Protein AF-A0A8T4ASE2-F1 (afdb_monomer_lite)

Sequence (192 aa):
MMDIYESFSCHTLLPVKIDDVLEYVKDYEADCEIIFYPDPELKKSTCWSYLHSFVETRLYGKVVTVHRIVHSTELDEDELRLAVCKELLHILDKNNHKAASTEDVIKLIDQICIPANAGITMPGFNDHTGALRALAILLPRDALDEIKKANTNNSKHSRLTAVEISIAAEIPVGYVRVALTDEWERLLELIQ

Secondary structure (DSSP, 8-state):
---HHHHHHT--SSSPPHHHHHHHHHHHSTTEEEEEEEESSS-TTT-SEEEEEEEEE-GGG-EEEEEEEEEETT--HHHHHHHHHHHHHHHHS-GGGS--SHHHHHHHHHHHTS-TTTT--HHHHHHHHHHHHHHHHHS-HHHHHHHHHHHHS--TT----HHHHHHHHTS-HHHHHHHTSTTHHHHHHHH-

pLDDT: mean 82.67, std 13.61, range [48.41, 96.12]

Radius of gyration: 17.79 Å; chains: 1; bounding box: 44×35×54 Å

Structure (mmCIF, N/CA/C/O backbone):
data_AF-A0A8T4ASE2-F1
#
_entry.id   AF-A0A8T4ASE2-F1
#
loop_
_atom_site.group_PDB
_atom_site.id
_atom_site.type_symbol
_atom_site.label_atom_id
_atom_site.label_alt_id
_atom_site.label_comp_id
_atom_site.label_asym_id
_atom_site.label_entity_id
_atom_site.label_seq_id
_atom_site.pdbx_PDB_ins_code
_atom_site.Cartn_x
_atom_site.Cartn_y
_atom_site.Cartn_z
_atom_site.occupancy
_atom_site.B_iso_or_equiv
_atom_site.auth_seq_id
_atom_site.auth_comp_id
_atom_site.auth_asym_id
_atom_site.auth_atom_id
_atom_site.pdbx_PDB_model_num
ATOM 1 N N . MET A 1 1 ? 3.561 -18.190 9.883 1.00 56.81 1 MET A N 1
ATOM 2 C CA . MET A 1 1 ? 2.819 -17.484 8.827 1.00 56.81 1 MET A CA 1
ATOM 3 C C . MET A 1 1 ? 3.871 -16.890 7.916 1.00 56.81 1 MET A C 1
ATOM 5 O O . MET A 1 1 ? 4.859 -16.405 8.456 1.00 56.81 1 MET A O 1
ATOM 9 N N . MET A 1 2 ? 3.743 -17.076 6.604 1.00 68.00 2 MET A N 1
ATOM 10 C CA . MET A 1 2 ? 4.677 -16.494 5.633 1.00 68.00 2 MET A CA 1
ATOM 11 C C . MET A 1 2 ? 4.584 -14.968 5.726 1.00 68.00 2 MET A C 1
ATOM 13 O O . MET A 1 2 ? 3.580 -14.454 6.217 1.00 68.00 2 MET A O 1
ATOM 17 N N . ASP A 1 3 ? 5.635 -14.250 5.359 1.00 86.31 3 ASP A N 1
ATOM 18 C CA . ASP A 1 3 ? 5.558 -12.794 5.313 1.00 86.31 3 ASP A CA 1
ATOM 19 C C . ASP A 1 3 ? 4.679 -12.350 4.124 1.00 86.31 3 ASP A C 1
ATOM 21 O O . ASP A 1 3 ? 4.602 -13.042 3.101 1.00 86.31 3 ASP A O 1
ATOM 25 N N . ILE A 1 4 ? 3.973 -11.221 4.253 1.00 89.81 4 ILE A N 1
ATOM 26 C CA . ILE A 1 4 ? 3.078 -10.748 3.188 1.00 89.81 4 ILE A CA 1
ATOM 27 C C . ILE A 1 4 ? 3.878 -10.398 1.931 1.00 89.81 4 ILE A C 1
ATOM 29 O O . ILE A 1 4 ? 3.449 -10.718 0.825 1.00 89.81 4 ILE A O 1
ATOM 33 N N . TYR A 1 5 ? 5.079 -9.828 2.074 1.00 90.19 5 TYR A N 1
ATOM 34 C CA . TYR A 1 5 ? 5.917 -9.503 0.921 1.00 90.19 5 TYR A CA 1
ATOM 35 C C . TYR A 1 5 ? 6.361 -10.760 0.183 1.00 90.19 5 TYR A C 1
ATOM 37 O O . TYR A 1 5 ? 6.265 -10.809 -1.041 1.00 90.19 5 TYR A O 1
ATOM 45 N N . GLU A 1 6 ? 6.757 -11.807 0.907 1.00 89.44 6 GLU A N 1
ATOM 46 C CA . GLU A 1 6 ? 7.076 -13.100 0.301 1.00 89.44 6 GLU A CA 1
ATOM 47 C C . GLU A 1 6 ? 5.860 -13.703 -0.413 1.00 89.44 6 GLU A C 1
ATOM 49 O O . GLU A 1 6 ? 5.993 -14.200 -1.531 1.00 89.44 6 GLU A O 1
ATOM 54 N N . SER A 1 7 ? 4.673 -13.617 0.195 1.00 90.81 7 SER A N 1
ATOM 55 C CA . SER A 1 7 ? 3.430 -14.186 -0.350 1.00 90.81 7 SER A CA 1
ATOM 56 C C . SER A 1 7 ? 3.031 -13.560 -1.687 1.00 90.81 7 SER A C 1
ATOM 58 O O . SER A 1 7 ? 2.527 -14.257 -2.563 1.00 90.81 7 SER A O 1
ATOM 60 N N . PHE A 1 8 ? 3.293 -12.262 -1.866 1.00 93.25 8 PHE A N 1
ATOM 61 C CA . PHE A 1 8 ? 2.994 -11.555 -3.111 1.00 93.25 8 PHE A CA 1
ATOM 62 C C . PHE A 1 8 ? 4.184 -11.478 -4.075 1.00 93.25 8 PHE A C 1
ATOM 64 O O . PHE A 1 8 ? 3.964 -11.217 -5.254 1.00 93.25 8 PHE A O 1
ATOM 71 N N . SER A 1 9 ? 5.417 -11.737 -3.620 1.00 91.62 9 SER A N 1
ATOM 72 C CA . SER A 1 9 ? 6.654 -11.538 -4.396 1.00 91.62 9 SER A CA 1
ATOM 73 C C . SER A 1 9 ? 6.698 -12.281 -5.734 1.00 91.62 9 SER A C 1
ATOM 75 O O . SER A 1 9 ? 7.261 -11.755 -6.694 1.00 91.62 9 SER A O 1
ATOM 77 N N . CYS A 1 10 ? 6.076 -13.461 -5.803 1.00 90.88 10 CYS A N 1
ATOM 78 C CA . CYS A 1 10 ? 6.080 -14.335 -6.975 1.00 90.88 10 CYS A CA 1
ATOM 79 C C . CYS A 1 10 ? 4.989 -14.013 -8.008 1.00 90.88 10 CYS A C 1
ATOM 81 O O . CYS A 1 10 ? 4.901 -14.657 -9.059 1.00 90.88 10 CYS A O 1
ATOM 83 N N . HIS A 1 11 ? 4.129 -13.029 -7.729 1.00 91.75 11 HIS A N 1
ATOM 84 C CA . HIS A 1 11 ? 3.124 -12.599 -8.689 1.00 91.75 11 HIS A CA 1
ATOM 85 C C . HIS A 1 11 ? 3.789 -11.919 -9.888 1.00 91.75 11 HIS A C 1
ATOM 87 O O . HIS A 1 11 ? 4.550 -10.965 -9.758 1.00 91.75 11 HIS A O 1
ATOM 93 N N . THR A 1 12 ? 3.456 -12.405 -11.080 1.00 91.38 12 THR A N 1
ATOM 94 C CA . THR A 1 12 ? 3.951 -11.875 -12.361 1.00 91.38 12 THR A CA 1
ATOM 95 C C . THR A 1 12 ? 2.880 -11.120 -13.143 1.00 91.38 12 THR A C 1
ATOM 97 O O . THR A 1 12 ? 3.198 -10.389 -14.078 1.00 91.38 12 THR A O 1
ATOM 100 N N . LEU A 1 13 ? 1.607 -11.287 -12.771 1.00 92.75 13 LEU A N 1
ATOM 101 C CA . LEU A 1 13 ? 0.476 -10.642 -13.426 1.00 92.75 13 LEU A CA 1
ATOM 102 C C . LEU A 1 13 ? 0.111 -9.349 -12.703 1.00 92.75 13 LEU A C 1
ATOM 104 O O . LEU A 1 13 ? -0.062 -9.331 -11.486 1.00 92.75 13 LEU A O 1
ATOM 108 N N . LEU A 1 14 ? -0.041 -8.286 -13.487 1.00 92.88 14 LEU A N 1
ATOM 109 C CA . LEU A 1 14 ? -0.505 -6.984 -13.033 1.00 92.88 14 LEU A CA 1
ATOM 110 C C . LEU A 1 14 ? -1.911 -6.710 -13.598 1.00 92.88 14 LEU A C 1
ATOM 112 O O . LEU A 1 14 ? -2.200 -7.148 -14.718 1.00 92.88 14 LEU A O 1
ATOM 116 N N . PRO A 1 15 ? -2.772 -6.002 -12.850 1.00 95.25 15 PRO A N 1
ATOM 117 C CA . PRO A 1 15 ? -2.529 -5.471 -11.506 1.00 95.25 15 PRO A CA 1
ATOM 118 C C . PRO A 1 15 ? -2.764 -6.535 -10.411 1.00 95.25 15 PRO A C 1
ATOM 120 O O . PRO A 1 15 ? -3.664 -7.368 -10.520 1.00 95.25 15 PRO A O 1
ATOM 123 N N . VAL A 1 16 ? -1.992 -6.488 -9.318 1.00 94.88 16 VAL A N 1
ATOM 124 C CA . VAL A 1 16 ? -2.240 -7.318 -8.118 1.00 94.88 16 VAL A CA 1
ATOM 125 C C . VAL A 1 16 ? -3.508 -6.837 -7.436 1.00 94.88 16 VAL A C 1
ATOM 127 O O . VAL A 1 16 ? -3.546 -5.678 -7.026 1.00 94.88 16 VAL A O 1
ATOM 130 N N . LYS A 1 17 ? -4.545 -7.671 -7.313 1.00 94.88 17 LYS A N 1
ATOM 131 C CA . LYS A 1 17 ? -5.855 -7.228 -6.816 1.00 94.88 17 LYS A CA 1
ATOM 132 C C . LYS A 1 17 ? -5.791 -6.842 -5.341 1.00 94.88 17 LYS A C 1
ATOM 134 O O . LYS A 1 17 ? -5.257 -7.578 -4.519 1.00 94.88 17 LYS A O 1
ATOM 139 N N . ILE A 1 18 ? -6.408 -5.712 -4.997 1.00 93.75 18 ILE A N 1
ATOM 140 C CA . ILE A 1 18 ? -6.534 -5.278 -3.597 1.00 93.75 18 ILE A CA 1
ATOM 141 C C . ILE A 1 18 ? -7.342 -6.278 -2.769 1.00 93.75 18 ILE A C 1
ATOM 143 O O . ILE A 1 18 ? -7.031 -6.472 -1.597 1.00 93.75 18 ILE A O 1
ATOM 147 N N . ASP A 1 19 ? -8.322 -6.948 -3.374 1.00 94.31 19 ASP A N 1
ATOM 148 C CA . ASP A 1 19 ? -9.101 -7.986 -2.697 1.00 94.31 19 ASP A CA 1
ATOM 149 C C . ASP A 1 19 ? -8.219 -9.150 -2.218 1.00 94.31 19 ASP A C 1
ATOM 151 O O . ASP A 1 19 ? -8.423 -9.634 -1.109 1.00 94.31 19 ASP A O 1
ATOM 155 N N . ASP A 1 20 ? -7.180 -9.524 -2.975 1.00 94.75 20 ASP A N 1
ATOM 156 C CA . ASP A 1 20 ? -6.242 -10.580 -2.568 1.00 94.75 20 ASP A CA 1
ATOM 157 C C . ASP A 1 20 ? -5.440 -10.142 -1.321 1.00 94.75 20 ASP A C 1
ATOM 159 O O . ASP A 1 20 ? -5.209 -10.924 -0.398 1.00 94.75 20 ASP A O 1
ATOM 163 N N . VAL A 1 21 ? -5.050 -8.860 -1.251 1.00 94.25 21 VAL A N 1
ATOM 164 C CA . VAL A 1 21 ? -4.379 -8.269 -0.074 1.00 94.25 21 VAL A CA 1
ATOM 165 C C . VAL A 1 21 ? -5.334 -8.207 1.120 1.00 94.25 21 VAL A C 1
ATOM 167 O O . VAL A 1 21 ? -4.949 -8.508 2.248 1.00 94.25 21 VAL A O 1
ATOM 170 N N . LEU A 1 22 ? -6.594 -7.837 0.884 1.00 94.19 22 LEU A N 1
ATOM 171 C CA . LEU A 1 22 ? -7.633 -7.781 1.907 1.00 94.19 22 LEU A CA 1
ATOM 172 C C . LEU A 1 22 ? -7.909 -9.163 2.511 1.00 94.19 22 LEU A C 1
ATOM 174 O O . LEU A 1 22 ? -8.023 -9.278 3.732 1.00 94.19 22 LEU A O 1
ATOM 178 N N . GLU A 1 23 ? -8.033 -10.193 1.674 1.00 93.38 23 GLU A N 1
ATOM 179 C CA . GLU A 1 23 ? -8.214 -11.580 2.113 1.00 93.38 23 GLU A CA 1
ATOM 180 C C . GLU A 1 23 ? -7.030 -12.039 2.964 1.00 93.38 23 GLU A C 1
ATOM 182 O O . GLU A 1 23 ? -7.237 -12.525 4.075 1.00 93.38 23 GLU A O 1
ATOM 187 N N . TYR A 1 24 ? -5.801 -11.757 2.523 1.00 93.44 24 TYR A N 1
ATOM 188 C CA . TYR A 1 24 ? -4.603 -12.057 3.304 1.00 93.44 24 TYR A CA 1
ATOM 189 C C . TYR A 1 24 ? -4.638 -11.424 4.706 1.00 93.44 24 TYR A C 1
ATOM 191 O O . TYR A 1 24 ? -4.332 -12.077 5.705 1.00 93.44 24 TYR A O 1
ATOM 199 N N . VAL A 1 25 ? -5.022 -10.146 4.806 1.00 92.12 25 VAL A N 1
ATOM 200 C CA . VAL A 1 25 ? -5.095 -9.438 6.096 1.00 92.12 25 VAL A CA 1
ATOM 201 C C . VAL A 1 25 ? -6.201 -10.005 6.993 1.00 92.12 25 VAL A C 1
ATOM 203 O O . VAL A 1 25 ? -5.995 -10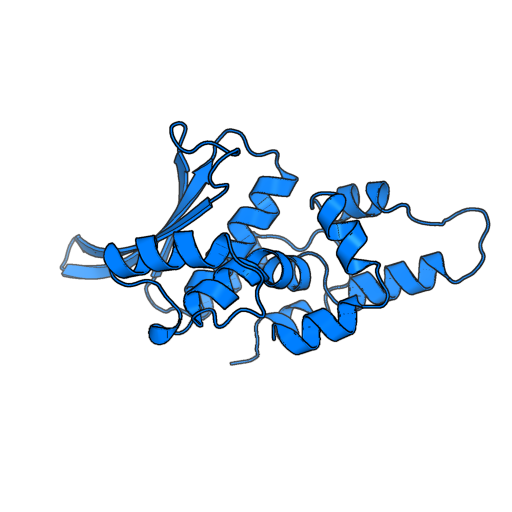.143 8.199 1.00 92.12 25 VAL A O 1
ATOM 206 N N . LYS A 1 26 ? -7.354 -10.381 6.428 1.00 90.69 26 LYS A N 1
ATOM 207 C CA . LYS A 1 26 ? -8.448 -11.020 7.182 1.00 90.69 26 LYS A CA 1
ATOM 208 C C . LYS A 1 26 ? -8.063 -12.396 7.718 1.00 90.69 26 LYS A C 1
ATOM 210 O O . LYS A 1 26 ? -8.454 -12.741 8.828 1.00 90.69 26 LYS A O 1
ATOM 215 N N . ASP A 1 27 ? -7.286 -13.158 6.956 1.00 89.56 27 ASP A N 1
ATOM 216 C CA . ASP A 1 27 ? -6.780 -14.459 7.397 1.00 89.56 27 ASP A CA 1
ATOM 217 C C . ASP A 1 27 ? -5.730 -14.320 8.512 1.00 89.56 27 ASP A C 1
ATOM 219 O O . ASP A 1 27 ? -5.577 -15.218 9.346 1.00 89.56 27 ASP A O 1
ATOM 223 N N . TYR A 1 28 ? -5.023 -13.185 8.558 1.00 85.94 28 TYR A N 1
ATOM 224 C CA . TYR A 1 28 ? -4.060 -12.869 9.612 1.00 85.94 28 TYR A CA 1
ATOM 225 C C . TYR A 1 28 ? -4.742 -12.500 10.940 1.00 85.94 28 TYR A C 1
ATOM 227 O O . TYR A 1 28 ? -4.323 -12.971 12.002 1.00 85.94 28 TYR A O 1
ATOM 235 N N . GLU A 1 29 ? -5.779 -11.656 10.904 1.00 81.19 29 GLU A N 1
ATOM 236 C CA . GLU A 1 29 ? -6.463 -11.151 12.101 1.00 81.19 29 GLU A CA 1
ATOM 237 C C . GLU A 1 29 ? -7.850 -11.785 12.276 1.00 81.19 29 GLU A C 1
ATOM 239 O O . GLU A 1 29 ? -8.846 -11.359 11.693 1.00 81.19 29 GLU A O 1
ATOM 244 N N . ALA A 1 30 ? -7.921 -12.816 13.123 1.00 77.25 30 ALA A N 1
ATOM 245 C CA . ALA A 1 30 ? -9.173 -13.499 13.429 1.00 77.25 30 ALA A CA 1
ATOM 246 C C . ALA A 1 30 ? -10.216 -12.547 14.048 1.00 77.25 30 ALA A C 1
ATOM 248 O O . ALA A 1 30 ? -9.899 -11.739 14.919 1.00 77.25 30 ALA A O 1
ATOM 249 N N . ASP A 1 31 ? -11.480 -12.705 13.637 1.00 82.88 31 ASP A N 1
ATOM 250 C CA . ASP A 1 31 ? -12.628 -11.927 14.129 1.00 82.88 31 ASP A CA 1
ATOM 251 C C . ASP A 1 31 ? -12.507 -10.399 13.928 1.00 82.88 31 ASP A C 1
ATOM 253 O O . ASP A 1 31 ? -13.008 -9.612 14.740 1.00 82.88 31 ASP A O 1
ATOM 257 N N . CYS A 1 32 ? -11.902 -9.976 12.812 1.00 89.12 32 CYS A N 1
ATOM 258 C CA . CYS A 1 32 ? -11.880 -8.579 12.389 1.00 89.12 32 CYS A CA 1
ATOM 259 C C . CYS A 1 32 ? -12.893 -8.267 11.270 1.00 89.12 32 CYS A C 1
ATOM 261 O O . CYS A 1 32 ? -13.305 -9.125 10.485 1.00 89.12 32 CYS A O 1
ATOM 263 N N . GLU A 1 33 ? -13.304 -7.004 11.192 1.00 92.62 33 GLU A N 1
ATOM 264 C CA . GLU A 1 33 ? -14.091 -6.441 10.098 1.00 92.62 33 GLU A CA 1
ATOM 265 C C . GLU A 1 33 ? -13.325 -5.258 9.506 1.00 92.62 33 GLU A C 1
ATOM 267 O O . GLU A 1 33 ? -12.920 -4.355 10.232 1.00 92.62 33 GLU A O 1
ATOM 272 N N . ILE A 1 34 ? -13.134 -5.248 8.187 1.00 94.94 34 ILE A N 1
ATOM 273 C CA . ILE A 1 34 ? -12.439 -4.165 7.484 1.00 94.94 34 ILE A CA 1
ATOM 274 C C . ILE A 1 34 ? -13.463 -3.415 6.639 1.00 94.94 34 ILE A C 1
ATOM 276 O O . ILE A 1 34 ? -14.152 -4.020 5.816 1.00 94.94 34 ILE A O 1
ATOM 280 N N . ILE A 1 35 ? -13.565 -2.104 6.855 1.00 95.38 35 ILE A N 1
ATOM 281 C CA . ILE A 1 35 ? -14.543 -1.225 6.211 1.00 95.38 35 ILE A CA 1
ATOM 282 C C . ILE A 1 35 ? -13.803 -0.082 5.521 1.00 95.38 35 ILE A C 1
ATOM 284 O O . ILE A 1 35 ? -13.040 0.641 6.161 1.00 95.38 35 ILE A O 1
ATOM 288 N N . PHE A 1 36 ? -14.082 0.124 4.236 1.00 95.81 36 PHE A N 1
ATOM 289 C CA . PHE A 1 36 ? -13.621 1.294 3.490 1.00 95.81 36 PHE A CA 1
ATOM 290 C C . PHE A 1 36 ? -14.626 2.433 3.649 1.00 95.81 36 PHE A C 1
ATOM 292 O O . PHE A 1 36 ? -15.823 2.248 3.417 1.00 95.81 36 PHE A O 1
ATOM 299 N N . TYR A 1 37 ? -14.152 3.597 4.084 1.00 96.12 37 TYR A N 1
ATOM 300 C CA . TYR A 1 37 ? -14.996 4.746 4.383 1.00 96.12 37 TYR A CA 1
ATOM 301 C C . TYR A 1 37 ? -14.514 5.993 3.622 1.00 96.12 37 TYR A C 1
ATOM 303 O O . TYR A 1 37 ? -13.494 6.575 4.002 1.00 96.12 37 TYR A O 1
ATOM 311 N N . PRO A 1 38 ? -15.235 6.429 2.573 1.00 95.50 38 PRO A N 1
ATOM 312 C CA . PRO A 1 38 ? -14.919 7.673 1.882 1.00 95.50 38 PRO A CA 1
ATOM 313 C C . PRO A 1 38 ? -15.280 8.879 2.757 1.00 95.50 38 PRO A C 1
ATOM 315 O O . PRO A 1 38 ? -16.426 9.015 3.191 1.00 95.50 38 PRO A O 1
ATOM 318 N N . ASP A 1 39 ? -14.322 9.778 2.976 1.00 94.56 39 ASP A N 1
ATOM 319 C CA . ASP A 1 39 ? -14.513 11.016 3.733 1.00 94.56 39 ASP A CA 1
ATOM 320 C C . ASP A 1 39 ? -14.339 12.252 2.821 1.00 94.56 39 ASP A C 1
ATOM 322 O O . ASP A 1 39 ? -13.245 12.492 2.297 1.00 94.56 39 ASP A O 1
ATOM 326 N N . PRO A 1 40 ? -15.404 13.048 2.587 1.00 92.81 40 PRO A N 1
ATOM 327 C CA . PRO A 1 40 ? -15.326 14.268 1.781 1.00 92.81 40 PRO A CA 1
ATOM 328 C C . PRO A 1 40 ? -14.605 15.435 2.481 1.00 92.81 40 PRO A C 1
ATOM 330 O O . PRO A 1 40 ? -14.184 16.392 1.815 1.00 92.81 40 PRO A O 1
ATOM 333 N N . GLU A 1 41 ? -14.468 15.386 3.808 1.00 93.06 41 GLU A N 1
ATOM 334 C CA . GLU A 1 41 ? -13.746 16.392 4.592 1.00 93.06 41 GLU A CA 1
ATOM 335 C C . GLU A 1 41 ? -12.234 16.145 4.568 1.00 93.06 41 GLU A C 1
ATOM 337 O O . GLU A 1 41 ? -11.452 17.098 4.648 1.00 93.06 41 GLU A O 1
ATOM 342 N N . LEU A 1 42 ? -11.811 14.893 4.370 1.00 89.38 42 LEU A N 1
ATOM 343 C CA . LEU A 1 42 ? -10.408 14.535 4.212 1.00 89.38 42 LEU A CA 1
ATOM 344 C C . LEU A 1 42 ? -9.870 15.038 2.864 1.00 89.38 42 LEU A C 1
ATOM 346 O O . LEU A 1 42 ? -10.306 14.609 1.793 1.00 89.38 42 LEU A O 1
ATOM 350 N N . LYS A 1 43 ? -8.900 15.955 2.913 1.00 87.12 43 LYS A N 1
ATOM 351 C CA . LYS A 1 43 ? -8.299 16.585 1.727 1.00 87.12 43 LYS A CA 1
ATOM 352 C C . LYS A 1 43 ? -7.039 15.870 1.275 1.00 87.12 43 LYS A C 1
ATOM 354 O O . LYS A 1 43 ? -6.099 15.734 2.062 1.00 87.12 43 LYS A O 1
ATOM 359 N N . LYS A 1 44 ? -6.970 15.540 -0.021 1.00 85.38 44 LYS A N 1
ATOM 360 C CA . LYS A 1 44 ? -5.811 14.883 -0.656 1.00 85.38 44 LYS A CA 1
ATOM 361 C C . LYS A 1 44 ? -4.505 15.651 -0.436 1.00 85.38 44 LYS A C 1
ATOM 363 O O . LYS A 1 44 ? -3.446 15.044 -0.314 1.00 85.38 44 LYS A O 1
ATOM 368 N N . SER A 1 45 ? -4.569 16.981 -0.350 1.00 80.31 45 SER A N 1
ATOM 369 C CA . SER A 1 45 ? -3.404 17.839 -0.086 1.00 80.31 45 SER A CA 1
ATOM 370 C C . SER A 1 45 ? -2.778 17.637 1.294 1.00 80.31 45 SER A C 1
ATOM 372 O O . SER A 1 45 ? -1.634 18.029 1.500 1.00 80.31 45 SER A O 1
ATOM 374 N N . THR A 1 46 ? -3.540 17.090 2.240 1.00 80.50 46 THR A N 1
ATOM 375 C CA . THR A 1 46 ? -3.128 16.935 3.637 1.00 80.50 46 THR A CA 1
ATOM 376 C C . THR A 1 46 ? -2.853 15.473 3.955 1.00 80.50 46 THR A C 1
ATOM 378 O O . THR A 1 46 ? -1.812 15.147 4.510 1.00 80.50 46 THR A O 1
ATOM 381 N N . CYS A 1 47 ? -3.792 14.591 3.614 1.00 84.06 47 CYS A N 1
ATOM 382 C CA . CYS A 1 47 ? -3.724 13.173 3.932 1.00 84.06 47 CYS A CA 1
ATOM 383 C C . CYS A 1 47 ? -4.596 12.397 2.940 1.00 84.06 47 CYS A C 1
ATOM 385 O O . CYS A 1 47 ? -5.744 12.764 2.693 1.00 84.06 47 CYS A O 1
ATOM 387 N N . TRP A 1 48 ? -4.040 11.341 2.344 1.00 88.62 48 TRP A N 1
ATOM 388 C CA . TRP A 1 48 ? -4.771 10.496 1.395 1.00 88.62 48 TRP A CA 1
ATOM 389 C 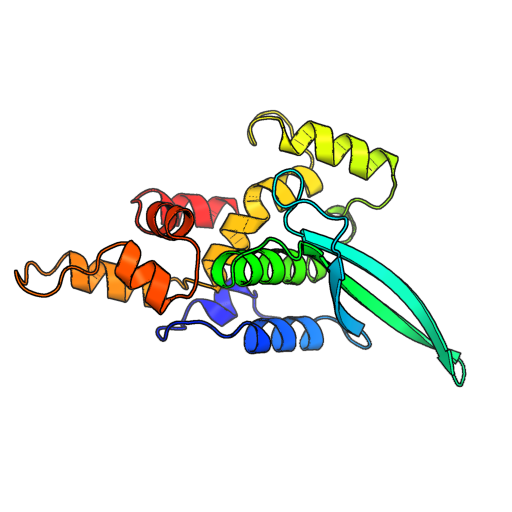C . TRP A 1 48 ? -5.704 9.533 2.124 1.00 88.62 48 TRP A C 1
ATOM 391 O O . TRP A 1 48 ? -6.871 9.395 1.757 1.00 88.62 48 TRP A O 1
ATOM 401 N N . SER A 1 49 ? -5.188 8.893 3.171 1.00 91.50 49 SER A N 1
ATOM 402 C CA . SER A 1 49 ? -5.881 7.875 3.947 1.00 91.50 49 SER A CA 1
ATOM 403 C C . SER A 1 49 ? -5.294 7.736 5.344 1.00 91.50 49 SER A C 1
ATOM 405 O O . SER A 1 49 ? -4.146 8.118 5.582 1.00 91.50 49 SER A O 1
ATOM 407 N N . TYR A 1 50 ? -6.081 7.152 6.244 1.00 90.56 50 TYR A N 1
ATOM 408 C CA . TYR A 1 50 ? -5.610 6.684 7.541 1.00 90.56 50 TYR A CA 1
ATOM 409 C C . TYR A 1 50 ? -6.441 5.496 8.041 1.00 90.56 50 TYR A C 1
ATOM 411 O O . TYR A 1 50 ? -7.639 5.369 7.762 1.00 90.56 50 TYR A O 1
ATOM 419 N N . LEU A 1 51 ? -5.804 4.638 8.832 1.00 91.75 51 LEU A N 1
ATOM 420 C CA . LEU A 1 51 ? -6.439 3.531 9.532 1.00 91.75 51 LEU A CA 1
ATOM 421 C C . LEU A 1 51 ? -6.967 3.971 10.906 1.00 91.75 51 LEU A C 1
ATOM 423 O O . LEU A 1 51 ? -6.216 4.419 11.770 1.00 91.75 51 LEU A O 1
ATOM 427 N N . HIS A 1 52 ? -8.255 3.747 11.155 1.00 91.00 52 HIS A N 1
ATOM 428 C CA . HIS A 1 52 ? -8.868 3.872 12.475 1.00 91.00 52 HIS A CA 1
ATOM 429 C C . HIS A 1 52 ? -9.390 2.510 12.930 1.00 91.00 52 HIS A C 1
ATOM 431 O O . HIS A 1 52 ? -10.347 1.980 12.371 1.00 91.00 52 HIS A O 1
ATOM 437 N N . SER A 1 53 ? -8.772 1.950 13.971 1.00 90.56 53 SER A N 1
ATOM 438 C CA . SER A 1 53 ? -9.184 0.672 14.561 1.00 90.56 53 SER A CA 1
ATOM 439 C C . SER A 1 53 ? -9.919 0.891 15.882 1.00 90.56 53 SER A C 1
ATOM 441 O O . SER A 1 53 ? -9.446 1.647 16.728 1.00 90.56 53 SER A O 1
ATOM 443 N N . PHE A 1 54 ? -11.055 0.228 16.075 1.00 90.06 54 PHE A N 1
ATOM 444 C CA . PHE A 1 54 ? -11.822 0.274 17.321 1.00 90.06 54 PHE A CA 1
ATOM 445 C C . PHE A 1 54 ? -12.515 -1.064 17.584 1.00 90.06 54 PHE A C 1
ATOM 447 O O . PHE A 1 54 ? -12.697 -1.877 16.684 1.00 90.06 54 PHE A O 1
ATOM 454 N N . VAL A 1 55 ? -12.898 -1.304 18.836 1.00 91.81 55 VAL A N 1
ATOM 455 C CA . VAL A 1 55 ? -13.595 -2.529 19.240 1.00 91.81 55 VAL A CA 1
ATOM 456 C C . VAL A 1 55 ? -15.076 -2.226 19.404 1.00 91.81 55 VAL A C 1
ATOM 458 O O . VAL A 1 55 ? -15.448 -1.296 20.120 1.00 91.81 55 VAL A O 1
ATOM 461 N N . GLU A 1 56 ? -15.925 -3.027 18.769 1.00 91.12 56 GLU A N 1
ATOM 462 C CA . GLU A 1 56 ? -17.376 -2.904 18.868 1.00 91.12 56 GLU A CA 1
ATOM 463 C C . GLU A 1 56 ? -17.983 -4.182 19.458 1.00 91.12 56 GLU A C 1
ATOM 465 O O . GLU A 1 56 ? -17.600 -5.301 19.114 1.00 91.12 56 GLU A O 1
ATOM 470 N N . THR A 1 57 ? -18.957 -4.025 20.359 1.00 91.56 57 THR A N 1
ATOM 471 C CA . THR A 1 57 ? -19.767 -5.147 20.850 1.00 91.56 57 THR A CA 1
ATOM 472 C C . THR A 1 57 ? -21.051 -5.221 20.033 1.00 91.56 57 THR A C 1
ATOM 474 O O . THR A 1 57 ? -21.916 -4.353 20.140 1.00 91.56 57 THR A O 1
ATOM 477 N N . ARG A 1 58 ? -21.175 -6.260 19.209 1.00 87.69 58 ARG A N 1
ATOM 478 C CA . ARG A 1 58 ? -22.353 -6.524 18.378 1.00 87.69 58 ARG A CA 1
ATOM 479 C C . ARG A 1 58 ? -23.462 -7.205 19.192 1.00 87.69 58 ARG A C 1
ATOM 481 O O . ARG A 1 58 ? -23.304 -7.546 20.369 1.00 87.69 58 ARG A O 1
ATOM 488 N N . LEU A 1 59 ? -24.610 -7.420 18.541 1.00 85.81 59 LEU A N 1
ATOM 489 C CA . LEU A 1 59 ? -25.728 -8.182 19.104 1.00 85.81 59 LEU A CA 1
ATOM 490 C C . LEU A 1 59 ? -25.241 -9.524 19.677 1.00 85.81 59 LEU A C 1
ATOM 492 O O . LEU A 1 59 ? -24.352 -10.165 19.119 1.00 85.81 59 LEU A O 1
ATOM 496 N N . TYR A 1 60 ? -25.835 -9.937 20.797 1.00 86.19 60 TYR A N 1
ATOM 497 C CA . TYR A 1 60 ? -25.455 -11.137 21.559 1.00 86.19 60 TYR A CA 1
ATOM 498 C C . TYR A 1 60 ? -24.056 -11.105 22.198 1.00 86.19 60 TYR A C 1
ATOM 500 O O . TYR A 1 60 ? -23.556 -12.143 22.620 1.00 86.19 60 TYR A O 1
ATOM 508 N N . GLY A 1 61 ? -23.433 -9.929 22.319 1.00 85.38 61 GLY A N 1
ATOM 509 C CA . GLY A 1 61 ? -22.171 -9.773 23.045 1.00 85.38 61 GLY A CA 1
ATOM 510 C C . GLY A 1 61 ? -20.936 -10.221 22.263 1.00 85.38 61 GLY A C 1
ATOM 511 O O . GLY A 1 61 ? -19.867 -10.344 22.857 1.00 85.38 61 GLY A O 1
ATOM 512 N N . LYS A 1 62 ? -21.054 -10.458 20.945 1.00 88.56 62 LYS A N 1
ATOM 513 C CA . LYS A 1 62 ? -19.887 -10.737 20.100 1.00 88.56 62 LYS A CA 1
ATOM 514 C C . LYS A 1 62 ? -19.022 -9.477 20.018 1.00 88.56 62 LYS A C 1
ATOM 516 O O . LYS A 1 62 ? -19.467 -8.459 19.494 1.00 88.56 62 LYS A O 1
ATOM 521 N N . VAL A 1 63 ? -17.797 -9.560 20.525 1.00 89.69 63 VAL A N 1
ATOM 522 C CA . VAL A 1 63 ? -16.788 -8.504 20.401 1.00 89.69 63 VAL A CA 1
ATOM 523 C C . VAL A 1 63 ? -16.072 -8.681 19.065 1.00 89.69 63 VAL A C 1
ATOM 525 O O . VAL A 1 63 ? -15.637 -9.787 18.754 1.00 89.69 63 VAL A O 1
ATOM 528 N N . VAL A 1 64 ? -15.999 -7.616 18.271 1.00 91.50 64 VAL A N 1
ATOM 529 C CA . VAL A 1 64 ? -15.358 -7.603 16.949 1.00 91.50 64 VAL A CA 1
ATOM 530 C C . VAL A 1 64 ? -14.410 -6.412 16.882 1.00 91.50 64 VAL A C 1
ATOM 532 O O . VAL A 1 64 ? -14.772 -5.307 17.299 1.00 91.50 64 VAL A O 1
ATOM 535 N N . THR A 1 65 ? -13.207 -6.630 16.355 1.00 92.31 65 THR A N 1
ATOM 536 C CA . THR A 1 65 ? -12.293 -5.535 16.013 1.00 92.31 65 THR A CA 1
ATOM 537 C C . THR A 1 65 ? -12.684 -4.988 14.647 1.00 92.31 65 THR A C 1
ATOM 539 O O . THR A 1 65 ? -12.737 -5.729 13.670 1.00 92.31 65 THR A O 1
ATOM 542 N N . VAL A 1 66 ? -12.978 -3.695 14.566 1.00 93.38 66 VAL A N 1
ATOM 543 C CA . VAL A 1 66 ? -13.331 -3.023 13.316 1.00 93.38 66 VAL A CA 1
ATOM 544 C C . VAL A 1 66 ? -12.175 -2.125 12.893 1.00 93.38 66 VAL A C 1
ATOM 546 O O . VAL A 1 66 ? -11.798 -1.199 13.612 1.00 93.38 66 VAL A O 1
ATOM 549 N N . HIS A 1 67 ? -11.643 -2.375 11.703 1.00 95.19 67 HIS A N 1
ATOM 550 C CA . HIS A 1 67 ? -10.657 -1.545 11.026 1.00 95.19 67 HIS A CA 1
ATOM 551 C C . HIS A 1 67 ? -11.361 -0.707 9.969 1.00 95.19 67 HIS A C 1
ATOM 553 O O . HIS A 1 67 ? -11.796 -1.204 8.930 1.00 95.19 67 HIS A O 1
ATOM 559 N N . ARG A 1 68 ? -11.486 0.589 10.231 1.00 95.88 68 ARG A N 1
ATOM 560 C CA . ARG A 1 68 ? -12.008 1.548 9.267 1.00 95.88 68 ARG A CA 1
ATOM 561 C C . ARG A 1 68 ? -10.847 2.202 8.534 1.00 95.88 68 ARG A C 1
ATOM 563 O O . ARG A 1 68 ? -10.094 2.966 9.132 1.00 95.88 68 ARG A O 1
ATOM 570 N N . ILE A 1 69 ? -10.737 1.929 7.243 1.00 96.06 69 ILE A N 1
ATOM 571 C CA . ILE A 1 69 ? -9.808 2.611 6.346 1.00 96.06 69 ILE A CA 1
ATOM 572 C C . ILE A 1 69 ? -10.539 3.831 5.800 1.00 96.06 69 ILE A C 1
ATOM 574 O O . ILE A 1 69 ? -11.442 3.706 4.970 1.00 96.06 69 ILE A O 1
ATOM 578 N N . VAL A 1 70 ? -10.190 5.002 6.325 1.00 95.75 70 VAL A N 1
ATOM 579 C CA . VAL A 1 70 ? -10.751 6.276 5.878 1.00 95.75 70 VAL A CA 1
ATOM 580 C C . VAL A 1 70 ? -9.887 6.803 4.744 1.00 95.75 70 VAL A C 1
ATOM 582 O O . VAL A 1 70 ? -8.664 6.815 4.866 1.00 95.75 70 VAL A O 1
ATOM 585 N N . HIS A 1 71 ? -10.502 7.233 3.646 1.00 95.44 71 HIS A N 1
ATOM 586 C CA . HIS A 1 71 ? -9.778 7.774 2.498 1.00 95.44 71 HIS A CA 1
ATOM 587 C C . HIS A 1 71 ? -10.476 9.000 1.916 1.00 95.44 71 HIS A C 1
ATOM 589 O O . HIS A 1 71 ? -11.694 9.157 2.018 1.00 95.44 71 HIS A O 1
ATOM 595 N N . SER A 1 72 ? -9.691 9.871 1.286 1.00 94.88 72 SER A N 1
ATOM 596 C CA . SER A 1 72 ? -10.220 11.058 0.627 1.00 94.88 72 SER A CA 1
ATOM 597 C C . SER A 1 72 ? -11.039 10.666 -0.604 1.00 94.88 72 SER A C 1
ATOM 599 O O . SER A 1 72 ? -10.724 9.711 -1.316 1.00 94.88 72 SER A O 1
ATOM 601 N N . THR A 1 73 ? -12.100 11.429 -0.861 1.00 94.94 73 THR A N 1
ATOM 602 C CA . THR A 1 73 ? -12.904 11.323 -2.094 1.00 94.94 73 THR A CA 1
ATOM 603 C C . THR A 1 73 ? -12.264 12.016 -3.300 1.00 94.94 73 THR A C 1
ATOM 605 O O . THR A 1 73 ? -12.780 11.912 -4.407 1.00 94.94 73 THR A O 1
ATOM 608 N N . GLU A 1 74 ? -11.150 12.723 -3.090 1.00 95.50 74 GLU A N 1
ATOM 609 C CA . GLU A 1 74 ? -10.416 13.472 -4.119 1.00 95.50 74 GLU A CA 1
ATOM 610 C C . GLU A 1 74 ? -9.295 12.644 -4.777 1.00 95.50 74 GLU A C 1
ATOM 612 O O . GLU A 1 74 ? -8.570 13.173 -5.620 1.00 95.50 74 GLU A O 1
ATOM 617 N N . LEU A 1 75 ? -9.105 11.387 -4.357 1.00 92.12 75 LEU A N 1
ATOM 618 C CA . LEU A 1 75 ? -8.084 10.492 -4.908 1.00 92.12 75 LEU A CA 1
ATOM 619 C C . LEU A 1 75 ? -8.525 9.912 -6.249 1.00 92.12 75 LEU A C 1
ATOM 621 O O . LEU A 1 75 ? -9.668 9.476 -6.401 1.00 92.12 75 LEU A O 1
ATOM 625 N N . ASP A 1 76 ? -7.579 9.856 -7.182 1.00 94.38 76 ASP A N 1
ATOM 626 C CA . ASP A 1 76 ? -7.727 9.075 -8.404 1.00 94.38 76 ASP A CA 1
ATOM 627 C C . ASP A 1 76 ? -7.672 7.567 -8.073 1.00 94.38 76 ASP A C 1
ATOM 629 O O . ASP A 1 76 ? -7.272 7.162 -6.979 1.00 94.38 76 ASP A O 1
ATOM 633 N N . GLU A 1 77 ? -8.113 6.707 -8.992 1.00 93.62 77 GLU A N 1
ATOM 634 C CA . GLU A 1 77 ? -8.252 5.264 -8.730 1.00 93.62 77 GLU A CA 1
ATOM 635 C C . GLU A 1 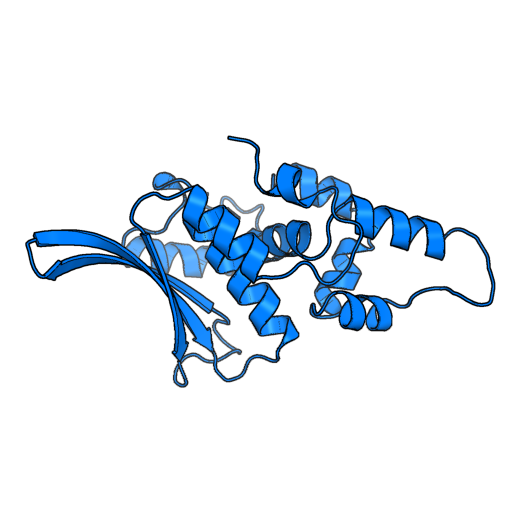77 ? -6.918 4.585 -8.366 1.00 93.62 77 GLU A C 1
ATOM 637 O O . GLU A 1 77 ? -6.859 3.764 -7.449 1.00 93.62 77 GLU A O 1
ATOM 642 N N . ASP A 1 78 ? -5.833 4.977 -9.031 1.00 92.50 78 ASP A N 1
ATOM 643 C CA . ASP A 1 78 ? -4.478 4.481 -8.784 1.00 92.50 78 ASP A CA 1
ATOM 644 C C . ASP A 1 78 ? -3.917 4.953 -7.430 1.00 92.50 78 ASP A C 1
ATOM 646 O O . ASP A 1 78 ? -3.272 4.197 -6.697 1.00 92.50 78 ASP A O 1
ATOM 650 N N . GLU A 1 79 ? -4.200 6.197 -7.054 1.00 93.62 79 GLU A N 1
ATOM 651 C CA . GLU A 1 79 ? -3.847 6.757 -5.751 1.00 93.62 79 GLU A CA 1
ATOM 652 C C . GLU A 1 79 ? -4.632 6.099 -4.620 1.00 93.62 79 GLU A C 1
ATOM 654 O O . GLU A 1 79 ? -4.047 5.742 -3.595 1.00 93.62 79 GLU A O 1
ATOM 659 N N . LEU A 1 80 ? -5.939 5.896 -4.812 1.00 94.75 80 LEU A N 1
ATOM 660 C CA . LEU A 1 80 ? -6.796 5.196 -3.863 1.00 94.75 80 LEU A CA 1
ATOM 661 C C . LEU A 1 80 ? -6.300 3.767 -3.647 1.00 94.75 80 LEU A C 1
ATOM 663 O O . LEU A 1 80 ? -6.215 3.320 -2.504 1.00 94.75 80 LEU A O 1
ATOM 667 N N . ARG A 1 81 ? -5.919 3.070 -4.723 1.00 94.94 81 ARG A N 1
ATOM 668 C CA . ARG A 1 81 ? -5.353 1.720 -4.654 1.00 94.94 81 ARG A CA 1
ATOM 669 C C . ARG A 1 81 ? -4.111 1.675 -3.767 1.00 94.94 81 ARG A C 1
ATOM 671 O O . ARG A 1 81 ? -4.022 0.840 -2.864 1.00 94.94 81 ARG A O 1
ATOM 678 N N . LEU A 1 82 ? -3.165 2.582 -4.006 1.00 93.25 82 LEU A N 1
ATOM 679 C CA . LEU A 1 82 ? -1.933 2.667 -3.226 1.00 93.25 82 LEU A CA 1
ATOM 680 C C . LEU A 1 82 ? -2.215 3.017 -1.758 1.00 93.25 82 LEU A C 1
ATOM 682 O O . LEU A 1 82 ? -1.670 2.377 -0.858 1.00 93.25 82 LEU A O 1
ATOM 686 N N . ALA A 1 83 ? -3.084 4.002 -1.522 1.00 93.00 83 ALA A N 1
ATOM 687 C CA . ALA A 1 83 ? -3.478 4.458 -0.194 1.00 93.00 83 ALA A CA 1
ATOM 688 C C . ALA A 1 83 ? -4.140 3.331 0.614 1.00 93.00 83 ALA A C 1
ATOM 690 O O . ALA A 1 83 ? -3.715 3.022 1.724 1.00 93.00 83 ALA A O 1
ATOM 691 N N . VAL A 1 84 ? -5.117 2.640 0.025 1.00 95.06 84 VAL A N 1
ATOM 692 C CA . VAL A 1 84 ? -5.801 1.503 0.652 1.00 95.06 84 VAL A CA 1
ATOM 693 C C . VAL A 1 84 ? -4.830 0.366 0.953 1.00 95.06 84 VAL A C 1
ATOM 695 O O . VAL A 1 84 ? -4.843 -0.159 2.065 1.00 95.06 84 VAL A O 1
ATOM 698 N N . CYS A 1 85 ? -3.956 0.007 0.008 1.00 96.00 85 CYS A N 1
ATOM 699 C CA . CYS A 1 85 ? -2.951 -1.027 0.245 1.00 96.00 85 CYS A CA 1
ATOM 700 C C . CYS A 1 85 ? -2.021 -0.654 1.410 1.00 96.00 85 CYS A C 1
ATOM 702 O O . CYS A 1 85 ? -1.690 -1.516 2.221 1.00 96.00 85 CYS A O 1
ATOM 704 N N . LYS A 1 86 ? -1.636 0.624 1.535 1.00 93.69 86 LYS A N 1
ATOM 705 C CA . LYS A 1 86 ? -0.849 1.121 2.673 1.00 93.69 86 LYS A CA 1
ATOM 706 C C . LYS A 1 86 ? -1.583 0.904 3.999 1.00 93.69 86 LYS A C 1
ATOM 708 O O . LYS A 1 86 ? -1.012 0.332 4.923 1.00 93.69 86 LYS A O 1
ATOM 713 N N . GLU A 1 87 ? -2.845 1.320 4.095 1.00 94.81 87 GLU A N 1
ATOM 714 C CA . GLU A 1 87 ? -3.605 1.192 5.347 1.00 94.81 87 GLU A CA 1
ATOM 715 C C . GLU A 1 87 ? -3.905 -0.265 5.720 1.00 94.81 87 GLU A C 1
ATOM 717 O O . GLU A 1 87 ? -3.904 -0.607 6.902 1.00 94.81 87 GLU A O 1
ATOM 722 N N . LEU A 1 88 ? -4.099 -1.145 4.731 1.00 94.62 88 LEU A N 1
ATOM 723 C CA . LEU A 1 88 ? -4.216 -2.588 4.966 1.00 94.62 88 LEU A CA 1
ATOM 724 C C . LEU A 1 88 ? -2.952 -3.153 5.628 1.00 94.62 88 LEU A C 1
ATOM 726 O O . LEU A 1 88 ? -3.048 -3.973 6.537 1.00 94.62 88 LEU A O 1
ATOM 730 N N . LEU A 1 89 ? -1.766 -2.675 5.242 1.00 91.94 89 LEU A N 1
ATOM 731 C CA . LEU A 1 89 ? -0.512 -3.095 5.874 1.00 91.94 89 LEU A CA 1
ATOM 732 C C . LEU A 1 89 ? -0.374 -2.611 7.313 1.00 91.94 89 LEU A C 1
ATOM 734 O O . LEU A 1 89 ? 0.163 -3.341 8.146 1.00 91.94 89 LEU A O 1
ATOM 738 N N . HIS A 1 90 ? -0.907 -1.433 7.639 1.00 89.69 90 HIS A N 1
ATOM 739 C CA . HIS A 1 90 ? -0.921 -0.948 9.019 1.00 89.69 90 HIS A CA 1
ATOM 740 C C . HIS A 1 90 ? -1.769 -1.817 9.958 1.00 89.69 90 HIS A C 1
ATOM 742 O O . HIS A 1 90 ? -1.561 -1.785 11.172 1.00 89.69 90 HIS A O 1
ATOM 748 N N . ILE A 1 91 ? -2.685 -2.644 9.441 1.00 90.50 91 ILE A N 1
ATOM 749 C CA . ILE A 1 91 ? -3.403 -3.633 10.259 1.00 90.50 91 ILE A CA 1
ATOM 750 C C . ILE A 1 91 ? -2.415 -4.682 10.796 1.00 90.50 91 ILE A C 1
ATOM 752 O O . ILE A 1 91 ? -2.422 -4.966 11.995 1.00 90.50 91 ILE A O 1
ATOM 756 N N . LEU A 1 92 ? -1.484 -5.137 9.953 1.00 88.81 92 LEU A N 1
ATOM 757 C CA . LEU A 1 92 ? -0.471 -6.150 10.278 1.00 88.81 92 LEU A CA 1
ATOM 758 C C . LEU A 1 92 ? 0.675 -5.632 11.161 1.00 88.81 92 LEU A C 1
ATOM 760 O O . LEU A 1 92 ? 1.436 -6.427 11.720 1.00 88.81 92 LEU A O 1
ATOM 764 N N . ASP A 1 93 ? 0.822 -4.312 11.294 1.00 83.50 93 ASP A N 1
ATOM 765 C CA . ASP A 1 93 ? 1.855 -3.723 12.141 1.00 83.50 93 ASP A CA 1
ATOM 766 C C . ASP A 1 93 ? 1.688 -4.171 13.606 1.00 83.50 93 ASP A C 1
ATOM 768 O O . ASP A 1 93 ? 0.584 -4.297 14.140 1.00 83.50 93 ASP A O 1
ATOM 772 N N . LYS A 1 94 ? 2.806 -4.394 14.305 1.00 75.19 94 LYS A N 1
ATOM 773 C CA . LYS A 1 94 ? 2.776 -4.720 15.738 1.00 75.19 94 LYS A CA 1
ATOM 774 C C . LYS A 1 94 ? 2.230 -3.530 16.533 1.00 75.19 94 LYS A C 1
ATOM 776 O O . LYS A 1 94 ? 2.471 -2.382 16.178 1.00 75.19 94 LYS A O 1
ATOM 781 N N . ASN A 1 95 ? 1.562 -3.784 17.660 1.00 67.12 95 ASN A N 1
ATOM 782 C CA . ASN A 1 95 ? 0.943 -2.725 18.478 1.00 67.12 95 ASN A CA 1
ATOM 783 C C . ASN A 1 95 ? 1.919 -1.617 18.918 1.00 67.12 95 ASN A C 1
ATOM 785 O O . ASN A 1 95 ? 1.519 -0.468 19.048 1.00 67.12 95 ASN A O 1
ATOM 789 N N . ASN A 1 96 ? 3.203 -1.931 19.113 1.00 63.16 96 ASN A N 1
ATOM 790 C CA . ASN A 1 96 ? 4.246 -0.953 19.446 1.00 63.16 96 ASN A CA 1
ATOM 791 C C . ASN A 1 96 ? 4.711 -0.098 18.248 1.00 63.16 96 ASN A C 1
ATOM 793 O O . ASN A 1 96 ? 5.540 0.791 18.424 1.00 63.16 96 ASN A O 1
ATOM 797 N N . HIS A 1 97 ? 4.228 -0.389 17.040 1.00 61.97 97 HIS A N 1
ATOM 798 C CA . HIS A 1 97 ? 4.495 0.352 15.805 1.00 61.97 97 HIS A CA 1
ATOM 799 C C . HIS A 1 97 ? 3.275 1.171 15.349 1.00 61.97 97 HIS A C 1
ATOM 801 O O . HIS A 1 97 ? 3.324 1.797 14.296 1.00 61.97 97 HIS A O 1
ATOM 807 N N . LYS A 1 98 ? 2.201 1.208 16.150 1.00 63.91 98 LYS A N 1
ATOM 808 C CA . LYS A 1 98 ? 1.006 2.028 15.908 1.00 63.91 98 LYS A CA 1
ATOM 809 C C . LYS A 1 98 ? 0.996 3.228 16.855 1.00 63.91 98 LYS A C 1
ATOM 811 O O . LYS A 1 98 ? 1.424 3.119 18.004 1.00 63.91 98 LYS A O 1
ATOM 816 N N . ALA A 1 99 ? 0.482 4.365 16.393 1.00 60.94 99 ALA A N 1
ATOM 817 C CA . ALA A 1 99 ? 0.156 5.473 17.286 1.00 60.94 99 ALA A CA 1
ATOM 818 C C . ALA A 1 99 ? -1.105 5.110 18.089 1.00 60.94 99 ALA A C 1
ATOM 820 O O . ALA A 1 99 ? -2.141 4.800 17.503 1.00 60.94 99 ALA A O 1
ATOM 821 N N . ALA A 1 100 ? -1.013 5.115 19.421 1.00 64.81 100 ALA A N 1
ATOM 822 C CA . ALA A 1 100 ? -2.096 4.671 20.307 1.00 64.81 100 ALA A CA 1
ATOM 823 C C . ALA A 1 100 ? -2.786 5.824 21.060 1.00 64.81 100 ALA A C 1
ATOM 825 O O . ALA A 1 100 ? -3.777 5.598 21.755 1.00 64.81 100 ALA A O 1
ATOM 826 N N . SER A 1 101 ? -2.273 7.052 20.940 1.00 65.69 101 SER A N 1
ATOM 827 C CA . SER A 1 101 ? -2.806 8.248 21.598 1.00 65.69 101 SER A CA 1
ATOM 828 C C . SER A 1 101 ? -2.754 9.473 20.685 1.00 65.69 101 SER A C 1
ATOM 830 O O . SER A 1 101 ? -1.984 9.513 19.726 1.00 65.69 101 SER A O 1
ATOM 832 N N . THR A 1 102 ? -3.552 10.497 20.996 1.00 62.81 102 THR A N 1
ATOM 833 C CA . THR A 1 102 ? -3.535 11.784 20.281 1.00 62.81 102 THR A CA 1
ATOM 834 C C . THR A 1 102 ? -2.149 12.426 20.325 1.00 62.81 102 THR A C 1
ATOM 836 O O . THR A 1 102 ? -1.671 12.938 19.316 1.00 62.81 102 THR A O 1
ATOM 839 N N . GLU A 1 103 ? -1.463 12.352 21.465 1.00 61.91 103 GLU A N 1
ATOM 840 C CA . GLU A 1 103 ? -0.083 12.810 21.609 1.00 61.91 103 GLU A CA 1
ATOM 841 C C . GLU A 1 103 ? 0.890 12.033 20.709 1.00 61.91 103 GLU A C 1
ATOM 843 O O . GLU A 1 103 ? 1.826 12.628 20.172 1.00 61.91 103 GLU A O 1
ATOM 848 N N . ASP A 1 104 ? 0.678 10.729 20.509 1.00 58.44 104 ASP A N 1
ATOM 849 C CA . ASP A 1 104 ? 1.489 9.931 19.582 1.00 58.44 104 ASP A CA 1
ATOM 850 C C . ASP A 1 104 ? 1.194 10.284 18.124 1.00 58.44 104 ASP A C 1
ATOM 852 O O . ASP A 1 104 ? 2.122 10.333 17.323 1.00 58.44 104 ASP A O 1
ATOM 856 N N . VAL A 1 105 ? -0.059 10.601 17.786 1.00 57.78 105 VAL A N 1
ATOM 857 C CA . VAL A 1 105 ? -0.437 11.091 16.450 1.00 57.78 105 VAL A CA 1
ATOM 858 C C . VAL A 1 105 ? 0.198 12.454 16.165 1.00 57.78 105 VAL A C 1
ATOM 860 O O . VAL A 1 105 ? 0.725 12.662 15.079 1.00 57.78 105 VAL A O 1
ATOM 863 N N . ILE A 1 106 ? 0.227 13.374 17.134 1.00 58.94 106 ILE A N 1
ATOM 864 C CA . ILE A 1 106 ? 0.898 14.677 16.969 1.00 58.94 106 ILE A CA 1
ATOM 865 C C . ILE A 1 106 ? 2.402 14.480 16.736 1.00 58.94 106 ILE A C 1
ATOM 867 O O . ILE A 1 106 ? 2.962 15.045 15.799 1.00 58.94 106 ILE A O 1
ATOM 871 N N . LYS A 1 107 ? 3.052 13.611 17.523 1.00 61.00 107 LYS A N 1
ATOM 872 C CA . LYS A 1 107 ? 4.467 13.259 17.307 1.00 61.00 107 LYS A CA 1
ATOM 873 C C . LYS A 1 107 ? 4.699 12.584 15.959 1.00 61.00 107 LYS A C 1
ATOM 875 O O . LYS A 1 107 ? 5.751 12.787 15.359 1.00 61.00 107 LYS A O 1
ATOM 880 N N . LEU A 1 108 ? 3.749 11.775 15.497 1.00 60.22 108 LEU A N 1
ATOM 881 C CA . LEU A 1 108 ? 3.801 11.126 14.194 1.00 60.22 108 LEU A CA 1
ATOM 882 C C . LEU A 1 108 ? 3.765 12.170 13.070 1.00 60.22 108 LEU A C 1
ATOM 884 O O . LEU A 1 108 ? 4.618 12.131 12.189 1.00 60.22 108 LEU A O 1
ATOM 888 N N . ILE A 1 109 ? 2.854 13.146 13.148 1.00 59.38 109 ILE A N 1
ATOM 889 C CA . ILE A 1 109 ? 2.748 14.262 12.193 1.00 59.38 109 ILE A CA 1
ATOM 890 C C . ILE A 1 109 ? 4.061 15.054 12.131 1.00 59.38 109 ILE A C 1
ATOM 892 O O . ILE A 1 109 ? 4.568 15.318 11.039 1.00 59.38 109 ILE A O 1
ATOM 896 N N . ASP A 1 110 ? 4.653 15.365 13.288 1.00 60.97 110 ASP A N 1
ATOM 897 C CA . ASP A 1 110 ? 5.939 16.065 13.352 1.00 60.97 110 ASP A CA 1
ATOM 898 C C . ASP A 1 110 ? 7.072 15.240 12.716 1.00 60.97 110 ASP A C 1
ATOM 900 O O . ASP A 1 110 ? 7.956 15.796 12.070 1.00 60.97 110 ASP A O 1
ATOM 904 N N . GLN A 1 111 ? 7.043 13.911 12.852 1.00 58.78 111 GLN A N 1
ATOM 905 C CA . GLN A 1 111 ? 8.081 13.013 12.334 1.00 58.78 111 GLN A CA 1
ATOM 906 C C . GLN A 1 111 ? 7.957 12.720 10.841 1.00 58.78 111 GLN A C 1
ATOM 908 O O . GLN A 1 111 ? 8.979 12.578 10.175 1.00 58.78 111 GLN A O 1
ATOM 913 N N . ILE A 1 112 ? 6.740 12.672 10.293 1.00 56.72 112 ILE A N 1
ATOM 914 C CA . ILE A 1 112 ? 6.522 12.492 8.849 1.00 56.72 112 ILE A CA 1
ATOM 915 C C . ILE A 1 112 ? 7.051 13.700 8.061 1.00 56.72 112 ILE A C 1
ATOM 917 O O . ILE A 1 112 ? 7.453 13.564 6.909 1.00 56.72 112 ILE A O 1
ATOM 921 N N . CYS A 1 113 ? 7.119 14.876 8.688 1.00 58.12 113 CYS A N 1
ATOM 922 C CA . CYS A 1 113 ? 7.667 16.086 8.079 1.00 58.12 113 CYS A CA 1
ATOM 923 C C . CYS A 1 113 ? 9.210 16.137 8.054 1.00 58.12 113 CYS A C 1
ATOM 925 O O . CYS A 1 113 ? 9.777 17.074 7.487 1.00 58.12 113 CYS A O 1
ATOM 927 N N . ILE A 1 114 ? 9.904 15.177 8.678 1.00 50.28 114 ILE A N 1
ATOM 928 C CA . ILE A 1 114 ? 11.363 15.185 8.867 1.00 50.28 114 ILE A CA 1
ATOM 929 C C . ILE A 1 114 ? 11.984 14.004 8.090 1.00 50.28 114 ILE A C 1
ATOM 931 O O . ILE A 1 114 ? 11.369 12.943 8.013 1.00 50.28 114 ILE A O 1
ATOM 935 N N . PRO A 1 115 ? 13.195 14.139 7.506 1.00 50.88 115 PRO A N 1
ATOM 936 C CA . PRO A 1 115 ? 13.869 13.035 6.822 1.00 50.88 115 PRO A CA 1
ATOM 937 C C . PRO A 1 115 ? 13.954 11.752 7.663 1.00 50.88 115 PRO A C 1
ATOM 939 O O . PRO A 1 115 ? 14.316 11.800 8.839 1.00 50.88 115 PRO A O 1
ATOM 942 N N . ALA A 1 116 ? 13.711 10.593 7.039 1.00 52.69 116 ALA A N 1
ATOM 943 C CA . ALA A 1 116 ? 13.657 9.291 7.719 1.00 52.69 116 ALA A CA 1
ATOM 944 C C . ALA A 1 116 ? 14.907 8.921 8.545 1.00 52.69 116 ALA A C 1
ATOM 946 O O . ALA A 1 116 ? 14.850 8.094 9.449 1.00 52.69 116 ALA A O 1
ATOM 947 N N . ASN A 1 117 ? 16.055 9.530 8.248 1.00 53.81 117 ASN A N 1
ATOM 948 C CA . ASN A 1 117 ? 17.318 9.304 8.948 1.00 53.81 117 ASN A CA 1
ATOM 949 C C . ASN A 1 117 ? 17.498 10.165 10.217 1.00 53.81 117 ASN A C 1
ATOM 951 O O . ASN A 1 117 ? 18.534 10.062 10.874 1.00 53.81 117 ASN A O 1
ATOM 955 N N . ALA A 1 118 ? 16.521 10.997 10.585 1.00 55.56 118 ALA A N 1
ATOM 956 C CA . ALA A 1 118 ? 16.635 11.985 11.659 1.00 55.56 118 ALA A CA 1
ATOM 957 C C . ALA A 1 118 ? 16.034 11.536 13.008 1.00 55.56 118 ALA A C 1
ATOM 959 O O . ALA A 1 118 ? 15.399 12.327 13.701 1.00 55.56 118 ALA A O 1
ATOM 960 N N . GLY A 1 119 ? 16.244 10.277 13.410 1.00 55.78 119 GLY A N 1
ATOM 961 C CA . GLY A 1 119 ? 15.807 9.794 14.730 1.00 55.78 119 GLY A CA 1
ATOM 962 C C . GLY A 1 119 ? 14.284 9.711 14.883 1.00 55.78 119 GLY A C 1
ATOM 963 O O . GLY A 1 119 ? 13.734 10.148 15.892 1.00 55.78 119 GLY A O 1
ATOM 964 N N . ILE A 1 120 ? 13.608 9.165 13.872 1.00 58.28 120 ILE A N 1
ATOM 965 C CA . ILE A 1 120 ? 12.159 8.940 13.876 1.00 58.28 120 ILE A CA 1
ATOM 966 C C . ILE A 1 120 ? 11.768 7.707 14.700 1.00 58.28 120 ILE A C 1
ATOM 968 O O . ILE A 1 120 ? 12.557 6.778 14.881 1.00 58.28 120 ILE A O 1
ATOM 972 N N . THR A 1 121 ? 10.540 7.697 15.220 1.00 64.50 121 THR A N 1
ATOM 973 C CA . THR A 1 121 ? 9.996 6.520 15.917 1.00 64.50 121 THR A CA 1
ATOM 974 C C . THR A 1 121 ? 9.579 5.441 14.915 1.00 64.50 121 THR A C 1
ATOM 976 O O . THR A 1 121 ? 9.363 5.742 13.744 1.00 64.50 121 THR A O 1
ATOM 979 N N . MET A 1 122 ? 9.428 4.187 15.359 1.00 62.31 122 MET A N 1
ATOM 980 C CA . MET A 1 122 ? 8.965 3.093 14.485 1.00 62.31 122 MET A CA 1
ATOM 981 C C . MET A 1 122 ? 7.602 3.364 13.819 1.00 62.31 122 MET A C 1
ATOM 983 O O . MET A 1 122 ? 7.501 3.115 12.622 1.00 62.31 122 MET A O 1
ATOM 987 N N . PRO A 1 123 ? 6.583 3.927 14.506 1.00 59.78 123 PRO A N 1
ATOM 988 C CA . PRO A 1 123 ? 5.363 4.396 13.842 1.00 59.78 123 PRO A CA 1
ATOM 989 C C . PRO A 1 123 ? 5.634 5.428 12.740 1.00 59.78 123 PRO A C 1
ATOM 991 O O . PRO A 1 123 ? 5.102 5.309 11.639 1.00 59.78 123 PRO A O 1
ATOM 994 N N . GLY A 1 124 ? 6.515 6.401 13.011 1.00 59.84 124 GLY A N 1
ATOM 995 C CA . GLY A 1 124 ? 6.951 7.397 12.030 1.00 59.84 124 GLY A CA 1
ATOM 996 C C . GLY A 1 124 ? 7.607 6.752 10.819 1.00 59.84 124 GLY A C 1
ATOM 997 O O . GLY A 1 124 ? 7.237 7.066 9.699 1.00 59.84 124 GLY A O 1
ATOM 998 N N . PHE A 1 125 ? 8.515 5.799 11.033 1.00 63.44 125 PHE A N 1
ATOM 999 C CA . PHE A 1 125 ? 9.182 5.050 9.966 1.00 63.44 125 PHE A CA 1
ATOM 1000 C C . PHE A 1 125 ? 8.199 4.227 9.136 1.00 63.44 125 PHE A C 1
ATOM 1002 O O . PHE A 1 125 ? 8.284 4.245 7.909 1.00 63.44 125 PHE A O 1
ATOM 1009 N N . ASN A 1 126 ? 7.239 3.560 9.777 1.00 67.88 126 ASN A N 1
ATOM 1010 C CA . ASN A 1 126 ? 6.219 2.773 9.091 1.00 67.88 126 ASN A CA 1
ATOM 1011 C C . ASN A 1 126 ? 5.322 3.628 8.198 1.00 67.88 126 ASN A C 1
ATOM 1013 O O . ASN A 1 126 ? 5.032 3.202 7.087 1.00 67.88 126 ASN A O 1
ATOM 1017 N N . ASP A 1 127 ? 4.902 4.814 8.638 1.00 68.56 127 ASP A N 1
ATOM 1018 C CA . ASP A 1 127 ? 4.086 5.688 7.787 1.00 68.56 127 ASP A CA 1
ATOM 1019 C C . ASP A 1 127 ? 4.940 6.367 6.697 1.00 68.56 127 ASP A C 1
ATOM 1021 O O . ASP A 1 127 ? 4.531 6.447 5.540 1.00 68.56 127 ASP A O 1
ATOM 1025 N N . HIS A 1 128 ? 6.194 6.729 7.006 1.00 68.56 128 HIS A N 1
ATOM 1026 C CA . HIS A 1 128 ? 7.143 7.292 6.031 1.00 68.56 128 HIS A CA 1
ATOM 1027 C C . HIS A 1 128 ? 7.507 6.305 4.910 1.00 68.56 128 HIS A C 1
ATOM 1029 O O . HIS A 1 128 ? 7.754 6.704 3.772 1.00 68.56 128 HIS A O 1
ATOM 1035 N N . THR A 1 129 ? 7.549 5.008 5.227 1.00 77.38 129 THR A N 1
ATOM 1036 C CA . THR A 1 129 ? 7.876 3.930 4.280 1.00 77.38 129 THR A CA 1
ATOM 1037 C C . THR A 1 129 ? 6.648 3.171 3.790 1.00 77.38 129 THR A C 1
ATOM 1039 O O . THR A 1 129 ? 6.762 2.365 2.867 1.00 77.38 129 THR A O 1
ATOM 1042 N N . GLY A 1 130 ? 5.462 3.444 4.337 1.00 83.12 130 GLY A N 1
ATOM 1043 C CA . GLY A 1 130 ? 4.244 2.680 4.078 1.00 83.12 130 GLY A CA 1
ATOM 1044 C C . GLY A 1 130 ? 3.872 2.650 2.600 1.00 83.12 130 GLY A C 1
ATOM 1045 O O . GLY A 1 130 ? 3.511 1.601 2.074 1.00 83.12 130 GLY A O 1
ATOM 1046 N N . ALA A 1 131 ? 4.033 3.772 1.895 1.00 84.81 131 ALA A N 1
ATOM 1047 C CA . ALA A 1 131 ? 3.782 3.822 0.457 1.00 84.81 131 ALA A CA 1
ATOM 1048 C C . ALA A 1 131 ? 4.767 2.948 -0.346 1.00 84.81 131 ALA A C 1
ATOM 1050 O O . ALA A 1 131 ? 4.378 2.346 -1.343 1.00 84.81 131 ALA A O 1
ATOM 1051 N N . LEU A 1 132 ? 6.025 2.826 0.099 1.00 85.69 132 LEU A N 1
ATOM 1052 C CA . LEU A 1 132 ? 7.010 1.928 -0.519 1.00 85.69 132 LEU A CA 1
ATOM 1053 C C . LEU A 1 132 ? 6.703 0.460 -0.198 1.00 85.69 132 LEU A C 1
ATOM 1055 O O . LEU A 1 132 ? 6.813 -0.397 -1.070 1.00 85.69 132 LEU A O 1
ATOM 1059 N N . ARG A 1 133 ? 6.252 0.177 1.028 1.00 89.50 133 ARG A N 1
ATOM 1060 C CA . ARG A 1 133 ? 5.789 -1.153 1.445 1.00 89.50 133 ARG A CA 1
ATOM 1061 C C . ARG A 1 133 ? 4.568 -1.594 0.628 1.00 89.50 133 ARG A C 1
ATOM 1063 O O . ARG A 1 133 ? 4.536 -2.717 0.140 1.00 89.50 133 ARG A O 1
ATOM 1070 N N . ALA A 1 134 ? 3.600 -0.704 0.416 1.00 92.69 134 ALA A N 1
ATOM 1071 C CA . ALA A 1 134 ? 2.454 -0.953 -0.458 1.00 92.69 134 ALA A CA 1
ATOM 1072 C C . ALA A 1 134 ? 2.890 -1.170 -1.915 1.00 92.69 134 ALA A C 1
ATOM 1074 O O . ALA A 1 134 ? 2.430 -2.103 -2.572 1.00 92.69 134 ALA A O 1
ATOM 1075 N N . LEU A 1 135 ? 3.836 -0.364 -2.405 1.00 91.31 135 LEU A N 1
ATOM 1076 C CA . LEU A 1 135 ? 4.398 -0.517 -3.745 1.00 91.31 135 LEU A CA 1
ATOM 1077 C C . LEU A 1 135 ? 5.065 -1.886 -3.950 1.00 91.31 135 LEU A C 1
ATOM 1079 O O . LEU A 1 135 ? 4.899 -2.466 -5.015 1.00 91.31 135 LEU A O 1
ATOM 1083 N N . ALA A 1 136 ? 5.748 -2.432 -2.940 1.00 91.75 136 ALA A N 1
ATOM 1084 C CA . ALA A 1 136 ? 6.360 -3.763 -3.007 1.00 91.75 136 ALA A CA 1
ATOM 1085 C C . ALA A 1 136 ? 5.346 -4.907 -3.200 1.00 91.75 136 ALA A C 1
ATOM 1087 O O . ALA A 1 136 ? 5.709 -5.973 -3.690 1.00 91.75 136 ALA A O 1
ATOM 1088 N N . ILE A 1 137 ? 4.083 -4.689 -2.822 1.00 94.50 137 ILE A N 1
ATOM 1089 C CA . ILE A 1 137 ? 2.988 -5.651 -3.005 1.00 94.50 137 ILE A CA 1
ATOM 1090 C C . ILE A 1 137 ? 2.273 -5.414 -4.331 1.00 94.50 137 ILE A C 1
ATOM 1092 O O . ILE A 1 137 ? 1.981 -6.364 -5.050 1.00 94.50 137 ILE A O 1
ATOM 1096 N N . LEU A 1 138 ? 1.99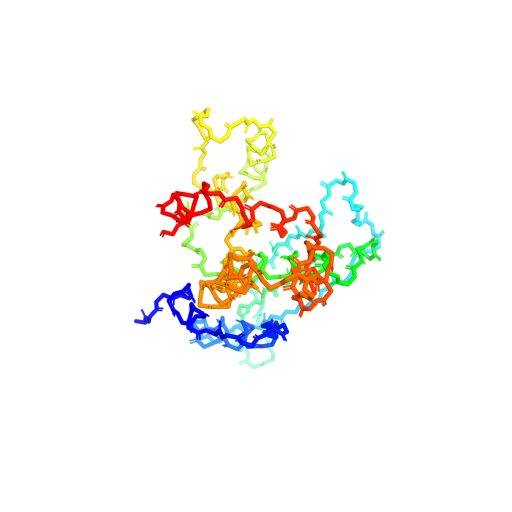1 -4.152 -4.665 1.00 94.81 138 LEU A N 1
ATOM 1097 C CA . LEU A 1 138 ? 1.274 -3.792 -5.892 1.00 94.81 138 LEU A CA 1
ATOM 1098 C C . LEU A 1 138 ? 2.127 -3.951 -7.153 1.00 94.81 138 LEU A C 1
ATOM 1100 O O . LEU A 1 138 ? 1.589 -4.191 -8.233 1.00 94.81 138 LEU A O 1
ATOM 1104 N N . LEU A 1 139 ? 3.448 -3.852 -7.009 1.00 93.62 139 LEU A N 1
ATOM 1105 C CA . LEU A 1 139 ? 4.431 -4.136 -8.045 1.00 93.62 139 LEU A CA 1
ATOM 1106 C C . LEU A 1 139 ? 5.447 -5.166 -7.515 1.00 93.62 139 LEU A C 1
ATOM 1108 O O . LEU A 1 139 ? 6.549 -4.793 -7.104 1.00 93.62 139 LEU A O 1
ATOM 1112 N N . PRO A 1 140 ? 5.068 -6.458 -7.499 1.00 94.44 140 PRO A N 1
ATOM 1113 C CA . PRO A 1 140 ? 5.891 -7.532 -6.959 1.00 94.44 140 PRO A CA 1
ATOM 1114 C C . PRO A 1 140 ? 7.236 -7.678 -7.655 1.00 94.44 140 PRO A C 1
ATOM 1116 O O . PRO A 1 140 ? 7.395 -7.321 -8.826 1.00 94.44 140 PRO A O 1
ATOM 1119 N N . ARG A 1 141 ? 8.183 -8.295 -6.945 1.00 92.00 141 ARG A N 1
ATOM 1120 C CA . ARG A 1 141 ? 9.539 -8.543 -7.437 1.00 92.00 141 ARG A CA 1
ATOM 1121 C C . ARG A 1 141 ? 9.549 -9.269 -8.781 1.00 92.00 141 ARG A C 1
ATOM 1123 O O . ARG A 1 141 ? 10.166 -8.773 -9.717 1.00 92.00 141 ARG A O 1
ATOM 1130 N N . ASP A 1 142 ? 8.833 -10.385 -8.900 1.00 93.75 142 ASP A N 1
ATOM 1131 C CA . ASP A 1 142 ? 8.872 -11.197 -10.120 1.00 93.75 142 ASP A CA 1
ATOM 1132 C C . ASP A 1 142 ? 8.242 -10.461 -11.316 1.00 93.75 142 ASP A C 1
ATOM 1134 O O . ASP A 1 142 ? 8.782 -10.503 -12.423 1.00 93.75 142 ASP A O 1
ATOM 1138 N N . ALA A 1 143 ? 7.152 -9.712 -11.107 1.00 93.38 143 ALA A N 1
ATOM 1139 C CA . ALA A 1 143 ? 6.588 -8.834 -12.136 1.00 93.38 143 ALA A CA 1
ATOM 1140 C C . ALA A 1 143 ? 7.586 -7.744 -12.568 1.00 93.38 143 ALA A C 1
ATOM 1142 O O . ALA A 1 143 ? 7.764 -7.488 -13.763 1.00 93.38 143 ALA A O 1
ATOM 1143 N N . LEU A 1 144 ? 8.259 -7.109 -11.605 1.00 91.31 144 LEU A N 1
ATOM 1144 C CA . LEU A 1 144 ? 9.249 -6.071 -11.869 1.00 91.31 144 LEU A CA 1
ATOM 1145 C C . LEU A 1 144 ? 10.471 -6.617 -12.618 1.00 91.31 144 LEU A C 1
ATOM 1147 O O . LEU A 1 144 ? 10.974 -5.953 -13.526 1.00 91.31 144 LEU A O 1
ATOM 1151 N N . ASP A 1 145 ? 10.927 -7.823 -12.287 1.00 91.62 145 ASP A N 1
ATOM 1152 C CA . ASP A 1 145 ? 12.030 -8.494 -12.970 1.00 91.62 145 ASP A CA 1
ATOM 1153 C C . ASP A 1 145 ? 11.694 -8.790 -14.432 1.00 91.62 145 ASP A C 1
ATOM 1155 O O . ASP A 1 145 ? 12.517 -8.540 -15.316 1.00 91.62 145 ASP A O 1
ATOM 1159 N N . GLU A 1 146 ? 10.478 -9.256 -14.724 1.00 90.75 146 GLU A N 1
ATOM 1160 C CA . GLU A 1 146 ? 10.019 -9.450 -16.104 1.00 90.75 146 GLU A CA 1
ATOM 1161 C C . GLU A 1 146 ? 9.958 -8.122 -16.875 1.00 90.75 146 GLU A C 1
ATOM 1163 O O . GLU A 1 146 ? 10.439 -8.035 -18.011 1.00 90.75 146 GLU A O 1
ATOM 1168 N N . ILE A 1 147 ? 9.477 -7.048 -16.240 1.00 90.19 147 ILE A N 1
ATOM 1169 C CA . ILE A 1 147 ? 9.477 -5.695 -16.820 1.00 90.19 147 ILE A CA 1
ATOM 1170 C C . ILE A 1 147 ? 10.910 -5.213 -17.104 1.00 90.19 147 ILE A C 1
ATOM 1172 O O . ILE A 1 147 ? 11.200 -4.701 -18.192 1.00 90.19 147 ILE A O 1
ATOM 1176 N N . LYS A 1 148 ? 11.839 -5.391 -16.155 1.00 87.62 148 LYS A N 1
ATOM 1177 C CA . LYS A 1 148 ? 13.252 -5.005 -16.305 1.00 87.62 148 LYS A CA 1
ATOM 1178 C C . LYS A 1 148 ? 13.939 -5.808 -17.414 1.00 87.62 148 LYS A C 1
ATOM 1180 O O . LYS A 1 148 ? 14.658 -5.225 -18.235 1.00 87.62 148 LYS A O 1
ATOM 1185 N N . LYS A 1 149 ? 13.684 -7.120 -17.506 1.00 87.06 149 LYS A N 1
ATOM 1186 C CA . LYS A 1 149 ? 14.182 -7.984 -18.594 1.00 87.06 149 LYS A CA 1
ATOM 1187 C C . LYS A 1 149 ? 13.654 -7.525 -19.953 1.00 87.06 149 LYS A C 1
ATOM 1189 O O . LYS A 1 149 ? 14.445 -7.369 -20.888 1.00 87.06 149 LYS A O 1
ATOM 1194 N N . ALA A 1 150 ? 12.353 -7.249 -20.059 1.00 84.06 150 ALA A N 1
ATOM 1195 C CA . ALA A 1 150 ? 11.733 -6.749 -21.285 1.00 84.06 150 ALA A CA 1
ATOM 1196 C C . ALA A 1 150 ? 12.354 -5.415 -21.743 1.00 84.06 150 ALA A C 1
ATOM 1198 O O . ALA A 1 150 ? 12.633 -5.233 -22.929 1.00 84.06 150 ALA A O 1
ATOM 1199 N N . ASN A 1 151 ? 12.669 -4.521 -20.802 1.00 80.88 151 ASN A N 1
ATOM 1200 C CA . ASN A 1 151 ? 13.271 -3.219 -21.096 1.00 80.88 151 ASN A CA 1
ATOM 1201 C C . ASN A 1 151 ? 14.770 -3.273 -21.453 1.00 80.88 151 ASN A C 1
ATOM 1203 O O . ASN A 1 151 ? 15.250 -2.433 -22.224 1.00 80.88 151 ASN A O 1
ATOM 1207 N N . THR A 1 152 ? 15.504 -4.264 -20.939 1.00 75.00 152 THR A N 1
ATOM 1208 C CA . THR A 1 152 ? 16.951 -4.434 -21.175 1.00 75.00 152 THR A CA 1
ATOM 1209 C C . THR A 1 152 ? 17.248 -5.126 -22.508 1.00 75.00 152 THR A C 1
ATOM 1211 O O . THR A 1 152 ? 18.228 -4.796 -23.182 1.00 75.00 152 THR A O 1
ATOM 1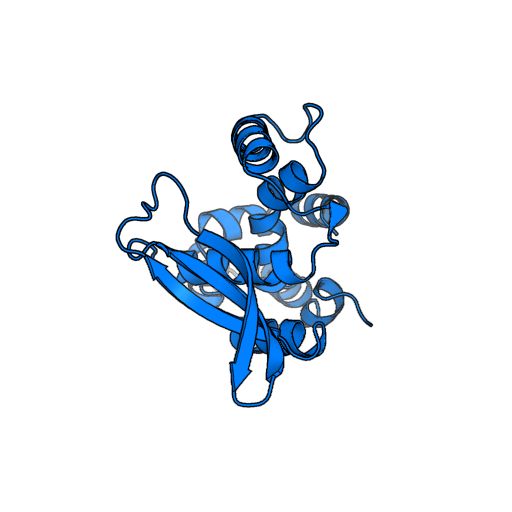214 N N . ASN A 1 153 ? 16.381 -6.045 -22.941 1.00 61.94 153 ASN A N 1
ATOM 1215 C CA . ASN A 1 153 ? 16.568 -6.869 -24.137 1.00 61.94 153 ASN A CA 1
ATOM 1216 C C . ASN A 1 153 ? 16.298 -6.109 -25.449 1.00 61.94 153 ASN A C 1
ATOM 1218 O O . ASN A 1 153 ? 15.436 -6.538 -26.204 1.00 61.94 153 ASN A O 1
ATOM 1222 N N . ASN A 1 154 ? 17.006 -4.992 -25.700 1.00 52.44 154 ASN A N 1
ATOM 1223 C CA . ASN A 1 154 ? 17.293 -4.251 -26.956 1.00 52.44 154 ASN A CA 1
ATOM 1224 C C . ASN A 1 154 ? 16.359 -4.395 -28.186 1.00 52.44 154 ASN A C 1
ATOM 1226 O O . ASN A 1 154 ? 16.755 -4.160 -29.331 1.00 52.44 154 ASN A O 1
ATOM 1230 N N . SER A 1 155 ? 15.094 -4.715 -27.971 1.00 54.25 155 SER A N 1
ATOM 1231 C CA . SER A 1 155 ? 14.085 -4.886 -28.993 1.00 54.25 155 SER A CA 1
ATOM 1232 C C . SER A 1 155 ? 13.497 -3.506 -29.201 1.00 54.25 155 SER A C 1
ATOM 1234 O O . SER A 1 155 ? 12.720 -3.018 -28.385 1.00 54.25 155 SER A O 1
ATOM 1236 N N . LYS A 1 156 ? 13.910 -2.849 -30.290 1.00 51.31 156 LYS A N 1
ATOM 1237 C CA . LYS A 1 156 ? 13.517 -1.486 -30.709 1.00 51.31 156 LYS A CA 1
ATOM 1238 C C . LYS A 1 156 ? 11.996 -1.222 -30.770 1.00 51.31 156 LYS A C 1
ATOM 1240 O O . LYS A 1 156 ? 11.599 -0.117 -31.123 1.00 51.31 156 LYS A O 1
ATOM 1245 N N . HIS A 1 157 ? 11.157 -2.204 -30.448 1.00 48.41 157 HIS A N 1
ATOM 1246 C CA . HIS A 1 157 ? 9.704 -2.169 -30.575 1.00 48.41 157 HIS A CA 1
ATOM 1247 C C . HIS A 1 157 ? 8.921 -2.420 -29.275 1.00 48.41 157 HIS A C 1
ATOM 1249 O O . HIS A 1 157 ? 7.701 -2.449 -29.342 1.00 48.41 157 HIS A O 1
ATOM 1255 N N . SER A 1 158 ? 9.559 -2.574 -28.106 1.00 55.28 158 SER A N 1
ATOM 1256 C CA . SER A 1 158 ? 8.820 -2.872 -26.864 1.00 55.28 158 SER A CA 1
ATOM 1257 C C . SER A 1 158 ? 9.582 -2.460 -25.597 1.00 55.28 158 SER A C 1
ATOM 1259 O O . SER A 1 158 ? 9.861 -3.291 -24.737 1.00 55.28 158 SER A O 1
ATOM 1261 N N . ARG A 1 159 ? 9.959 -1.181 -25.469 1.00 74.44 159 ARG A N 1
ATOM 1262 C CA . ARG A 1 159 ? 10.311 -0.646 -24.145 1.00 74.44 159 ARG A CA 1
ATOM 1263 C C . ARG A 1 159 ? 9.030 -0.161 -23.491 1.00 74.44 159 ARG A C 1
ATOM 1265 O O . ARG A 1 159 ? 8.457 0.809 -23.976 1.00 74.44 159 ARG A O 1
ATOM 1272 N N . LEU A 1 160 ? 8.616 -0.830 -22.422 1.00 83.88 160 LEU A N 1
ATOM 1273 C CA . LEU A 1 160 ? 7.506 -0.374 -21.603 1.00 83.88 160 LEU A CA 1
ATOM 1274 C C . LEU A 1 160 ? 7.941 0.894 -20.871 1.00 83.88 160 LEU A C 1
ATOM 1276 O O . LEU A 1 160 ? 8.896 0.902 -20.088 1.00 83.88 160 LEU A O 1
ATOM 1280 N N . THR A 1 161 ? 7.249 1.985 -21.160 1.00 89.56 161 THR A N 1
ATOM 1281 C CA . THR A 1 161 ? 7.403 3.251 -20.456 1.00 89.56 161 THR A CA 1
ATOM 1282 C C . THR A 1 161 ? 6.829 3.139 -19.045 1.00 89.56 161 THR A C 1
ATOM 1284 O O . THR A 1 161 ? 5.921 2.353 -18.779 1.00 89.56 161 THR A O 1
ATOM 1287 N N . ALA A 1 162 ? 7.307 3.983 -18.126 1.00 87.31 162 ALA A N 1
ATOM 1288 C CA . ALA A 1 162 ? 6.747 4.050 -16.773 1.00 87.31 162 ALA A CA 1
ATOM 1289 C C . ALA A 1 162 ? 5.235 4.353 -16.769 1.00 87.31 162 ALA A C 1
ATOM 1291 O O . ALA A 1 162 ? 4.551 3.962 -15.835 1.00 87.31 162 ALA A O 1
ATOM 1292 N N . VAL A 1 163 ? 4.723 5.027 -17.808 1.00 90.81 163 VAL A N 1
ATOM 1293 C CA . VAL A 1 163 ? 3.290 5.321 -17.973 1.00 90.81 163 VAL A CA 1
ATOM 1294 C C . VAL A 1 163 ? 2.506 4.069 -18.374 1.00 90.81 163 VAL A C 1
ATOM 1296 O O . VAL A 1 163 ? 1.432 3.811 -17.850 1.00 90.81 163 VAL A O 1
ATOM 1299 N N . GLU A 1 164 ? 3.036 3.252 -19.283 1.00 92.69 164 GLU A N 1
ATOM 1300 C CA . GLU A 1 164 ? 2.383 1.988 -19.650 1.00 92.69 164 GLU A CA 1
ATOM 1301 C C . GLU A 1 164 ? 2.369 1.013 -18.470 1.00 92.69 164 GLU A C 1
ATOM 1303 O O . GLU A 1 164 ? 1.358 0.364 -18.218 1.00 92.69 164 GLU A O 1
ATOM 1308 N N . ILE A 1 165 ? 3.461 0.968 -17.702 1.00 92.38 165 ILE A N 1
ATOM 1309 C CA . ILE A 1 165 ? 3.544 0.160 -16.481 1.00 92.38 165 ILE A CA 1
ATOM 1310 C C . ILE A 1 165 ? 2.586 0.696 -15.413 1.00 92.38 165 ILE A C 1
ATOM 1312 O O . ILE A 1 165 ? 1.920 -0.100 -14.765 1.00 92.38 165 ILE A O 1
ATOM 1316 N N . SER A 1 166 ? 2.472 2.020 -15.243 1.00 92.00 166 SER A N 1
ATOM 1317 C CA . SER A 1 166 ? 1.545 2.613 -14.267 1.00 92.00 166 SER A CA 1
ATOM 1318 C C . SER A 1 166 ? 0.093 2.282 -14.580 1.00 92.00 166 SER A C 1
ATOM 1320 O O . SER A 1 166 ? -0.666 1.971 -13.672 1.00 92.00 166 SER A O 1
ATOM 1322 N N . ILE A 1 167 ? -0.274 2.285 -15.864 1.00 93.69 167 ILE A N 1
ATOM 1323 C CA . ILE A 1 167 ? -1.606 1.871 -16.314 1.00 93.69 167 ILE A CA 1
ATOM 1324 C C . ILE A 1 167 ? -1.809 0.371 -16.069 1.00 93.69 167 ILE A C 1
ATOM 1326 O O . ILE A 1 167 ? -2.842 -0.018 -15.541 1.00 93.69 167 ILE A O 1
ATOM 1330 N N . ALA A 1 168 ? -0.830 -0.472 -16.413 1.00 93.56 168 ALA A N 1
ATOM 1331 C CA . ALA A 1 168 ? -0.941 -1.922 -16.243 1.00 93.56 168 ALA A CA 1
ATOM 1332 C C . ALA A 1 168 ? -0.999 -2.362 -14.769 1.00 93.56 168 ALA A C 1
ATOM 1334 O O . ALA A 1 168 ? -1.674 -3.333 -14.441 1.00 93.56 168 ALA A O 1
ATOM 1335 N N . ALA A 1 169 ? -0.277 -1.666 -13.890 1.00 93.31 169 ALA A N 1
ATOM 1336 C CA . ALA A 1 169 ? -0.227 -1.940 -12.458 1.00 93.31 169 ALA A CA 1
ATOM 1337 C C . ALA A 1 169 ? -1.274 -1.162 -11.643 1.00 93.31 169 ALA A C 1
ATOM 1339 O O . ALA A 1 169 ? -1.413 -1.429 -10.452 1.00 93.31 169 ALA A O 1
ATOM 1340 N N . GLU A 1 170 ? -1.996 -0.224 -12.266 1.00 95.44 170 GLU A N 1
ATOM 1341 C CA . GLU A 1 170 ? -2.971 0.661 -11.612 1.00 95.44 170 GLU A CA 1
ATOM 1342 C C . GLU A 1 170 ? -2.378 1.400 -10.395 1.00 95.44 170 GLU A C 1
ATOM 1344 O O . GLU A 1 170 ? -2.973 1.447 -9.320 1.00 95.44 170 GLU A O 1
ATOM 1349 N N . ILE A 1 171 ? -1.171 1.954 -10.550 1.00 92.81 171 ILE A N 1
ATOM 1350 C CA . ILE A 1 171 ? -0.461 2.709 -9.501 1.00 92.81 171 ILE A CA 1
ATOM 1351 C C . ILE A 1 171 ? 0.084 4.030 -10.048 1.00 92.81 171 ILE A C 1
ATOM 1353 O O . ILE A 1 171 ? 0.432 4.091 -11.229 1.00 92.81 171 ILE A O 1
ATOM 1357 N N . PRO A 1 172 ? 0.265 5.074 -9.217 1.00 90.94 172 PRO A N 1
ATOM 1358 C CA . PRO A 1 172 ? 0.683 6.367 -9.733 1.00 90.94 172 PRO A CA 1
ATOM 1359 C C . PRO A 1 172 ? 2.089 6.309 -10.338 1.00 90.94 172 PRO A C 1
ATOM 1361 O O . PRO A 1 172 ? 3.034 5.762 -9.760 1.00 90.94 172 PRO A O 1
ATOM 1364 N N . VAL A 1 173 ? 2.258 6.942 -11.502 1.00 87.81 173 VAL A N 1
ATOM 1365 C CA . VAL A 1 173 ? 3.497 6.882 -12.304 1.00 87.81 173 VAL A CA 1
ATOM 1366 C C . VAL A 1 173 ? 4.756 7.301 -11.536 1.00 87.81 173 VAL A C 1
ATOM 1368 O O . VAL A 1 173 ? 5.852 6.813 -11.817 1.00 87.81 173 VAL A O 1
ATOM 1371 N N . GLY A 1 174 ? 4.623 8.198 -10.553 1.00 81.19 174 GLY A N 1
ATOM 1372 C CA . GLY A 1 174 ? 5.728 8.608 -9.686 1.00 81.19 174 GLY A CA 1
ATOM 1373 C C . GLY A 1 174 ? 6.335 7.430 -8.920 1.00 81.19 174 GLY A C 1
ATOM 1374 O O . GLY A 1 174 ? 7.555 7.290 -8.893 1.00 81.19 174 GLY A O 1
ATOM 1375 N N . TYR A 1 175 ? 5.494 6.542 -8.388 1.00 85.81 175 TYR A N 1
ATOM 1376 C CA . TYR A 1 175 ? 5.919 5.354 -7.646 1.00 85.81 175 TYR A CA 1
ATOM 1377 C C . TYR A 1 175 ? 6.524 4.293 -8.564 1.00 85.81 175 TYR A C 1
ATOM 1379 O O . TYR A 1 175 ? 7.563 3.722 -8.240 1.00 85.81 175 TYR A O 1
ATOM 1387 N N . VAL A 1 176 ? 5.968 4.110 -9.766 1.00 87.19 176 VAL A N 1
ATOM 1388 C CA . VAL A 1 176 ? 6.570 3.232 -10.785 1.00 87.19 176 VAL A CA 1
ATOM 1389 C C . VAL A 1 176 ? 7.999 3.659 -11.109 1.00 87.19 176 VAL A C 1
ATOM 1391 O O . VAL A 1 176 ? 8.897 2.826 -11.196 1.00 87.19 176 VAL A O 1
ATOM 1394 N N . ARG A 1 177 ? 8.240 4.967 -11.262 1.00 84.75 177 ARG A N 1
ATOM 1395 C CA . ARG A 1 177 ? 9.590 5.483 -11.530 1.00 84.75 177 ARG A CA 1
ATOM 1396 C C . ARG A 1 177 ? 10.567 5.148 -10.410 1.00 84.75 177 ARG A C 1
ATOM 1398 O O . ARG A 1 177 ? 11.710 4.847 -10.725 1.00 84.75 177 ARG A O 1
ATOM 1405 N N . VAL A 1 178 ? 10.125 5.180 -9.150 1.00 83.25 178 VAL A N 1
ATOM 1406 C CA . VAL A 1 178 ? 10.944 4.785 -7.992 1.00 83.25 178 VAL A CA 1
ATOM 1407 C C . VAL A 1 178 ? 11.290 3.295 -8.059 1.00 83.25 178 VAL A C 1
ATOM 1409 O O . VAL A 1 178 ? 12.466 2.950 -7.957 1.00 83.25 178 VAL A O 1
ATOM 1412 N N . ALA A 1 179 ? 10.311 2.422 -8.313 1.00 84.75 179 ALA A N 1
ATOM 1413 C CA . ALA A 1 179 ? 10.541 0.974 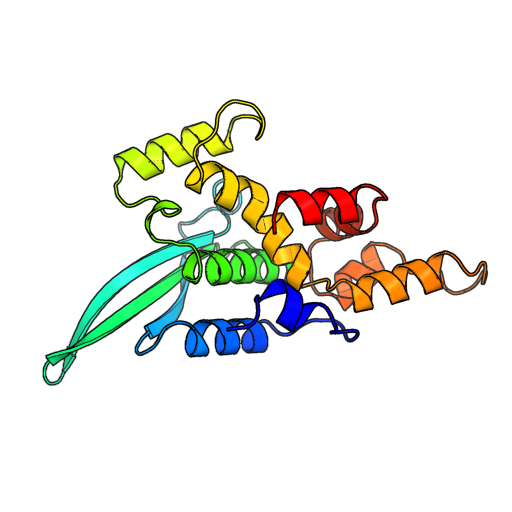-8.400 1.00 84.75 179 ALA A CA 1
ATOM 1414 C C . ALA A 1 179 ? 11.450 0.557 -9.571 1.00 84.75 179 ALA A C 1
ATOM 1416 O O . ALA A 1 179 ? 12.171 -0.437 -9.501 1.00 84.75 179 ALA A O 1
ATOM 1417 N N . LEU A 1 180 ? 11.451 1.329 -10.660 1.00 85.19 180 LEU A N 1
ATOM 1418 C CA . LEU A 1 180 ? 12.329 1.088 -11.806 1.00 85.19 180 LEU A CA 1
ATOM 1419 C C . LEU A 1 180 ? 13.779 1.550 -11.585 1.00 85.19 180 LEU A C 1
ATOM 1421 O O . LEU A 1 180 ? 14.614 1.295 -12.451 1.00 85.19 180 LEU A O 1
ATOM 1425 N N . THR A 1 181 ? 14.094 2.224 -10.475 1.00 82.50 181 THR A N 1
ATOM 1426 C CA . THR A 1 181 ? 15.477 2.622 -10.169 1.00 82.50 181 THR A CA 1
ATOM 1427 C C . THR A 1 181 ? 16.334 1.438 -9.717 1.00 82.50 181 THR A C 1
ATOM 1429 O O . THR A 1 181 ? 15.832 0.449 -9.181 1.00 82.50 181 THR A O 1
ATOM 1432 N N . ASP A 1 182 ? 17.651 1.563 -9.884 1.00 78.88 182 ASP A N 1
ATOM 1433 C CA . ASP A 1 182 ? 18.617 0.555 -9.423 1.00 78.88 182 ASP A CA 1
ATOM 1434 C C . ASP A 1 182 ? 18.682 0.460 -7.886 1.00 78.88 182 ASP A C 1
ATOM 1436 O O . ASP A 1 182 ? 19.064 -0.571 -7.340 1.00 78.88 182 ASP A O 1
ATOM 1440 N N . GLU A 1 183 ? 18.252 1.508 -7.177 1.00 76.75 183 GLU A N 1
ATOM 1441 C CA . GLU A 1 183 ? 18.204 1.540 -5.711 1.00 76.75 183 GLU A CA 1
ATOM 1442 C C . GLU A 1 183 ? 16.981 0.804 -5.138 1.00 76.75 183 GLU A C 1
ATOM 1444 O O . GLU A 1 183 ? 16.886 0.650 -3.924 1.00 76.75 183 GLU A O 1
ATOM 1449 N N . TRP A 1 184 ? 16.042 0.340 -5.972 1.00 82.12 184 TRP A N 1
ATOM 1450 C CA . TRP A 1 184 ? 14.804 -0.282 -5.494 1.00 82.12 184 TRP A CA 1
ATOM 1451 C C . TRP A 1 184 ? 15.040 -1.515 -4.617 1.00 82.12 184 TRP A C 1
ATOM 1453 O O . TRP A 1 184 ? 14.468 -1.600 -3.536 1.00 82.12 184 TRP A O 1
ATOM 1463 N N . GLU A 1 185 ? 15.928 -2.430 -5.021 1.00 81.06 185 GLU A N 1
ATOM 1464 C CA . GLU A 1 185 ? 16.244 -3.624 -4.215 1.00 81.06 185 GLU A CA 1
ATOM 1465 C C . GLU A 1 185 ? 16.818 -3.229 -2.848 1.00 81.06 185 GLU A C 1
ATOM 1467 O O . GLU A 1 185 ? 16.433 -3.775 -1.819 1.00 81.06 185 GLU A O 1
ATOM 1472 N N . ARG A 1 186 ? 17.677 -2.205 -2.821 1.00 74.25 186 ARG A N 1
ATOM 1473 C CA . ARG A 1 186 ? 18.239 -1.672 -1.579 1.00 74.25 186 ARG A CA 1
ATOM 1474 C C . ARG A 1 186 ? 17.170 -1.019 -0.701 1.00 74.25 186 ARG A C 1
ATOM 1476 O O . ARG A 1 186 ? 17.251 -1.098 0.520 1.00 74.25 186 ARG A O 1
ATOM 1483 N N . LEU A 1 187 ? 16.188 -0.345 -1.300 1.00 72.12 187 LEU A N 1
ATOM 1484 C CA . LEU A 1 187 ? 15.055 0.218 -0.567 1.00 72.12 187 LEU A CA 1
ATOM 1485 C C . LEU A 1 187 ? 14.179 -0.886 0.031 1.00 72.12 187 LEU A C 1
ATOM 1487 O O . LEU A 1 187 ? 13.747 -0.730 1.168 1.00 72.12 187 LEU A O 1
ATOM 1491 N N . LEU A 1 188 ? 13.965 -1.997 -0.684 1.00 74.50 188 LEU A N 1
ATOM 1492 C CA . LEU A 1 188 ? 13.225 -3.154 -0.171 1.00 74.50 188 LEU A CA 1
ATOM 1493 C C . LEU A 1 188 ? 13.907 -3.776 1.054 1.00 74.50 188 LEU A C 1
ATOM 1495 O O . LEU A 1 188 ? 13.239 -3.997 2.059 1.00 74.50 188 LEU A O 1
ATOM 1499 N N . GLU A 1 189 ? 15.231 -3.951 1.018 1.00 76.56 189 GLU A N 1
ATOM 1500 C CA . GLU A 1 189 ? 16.018 -4.459 2.158 1.00 76.56 189 GLU A CA 1
ATOM 1501 C C . GLU A 1 189 ? 15.919 -3.582 3.419 1.00 76.56 189 GLU A C 1
ATOM 1503 O O . GLU A 1 189 ? 16.185 -4.051 4.524 1.00 76.56 189 GLU A O 1
ATOM 1508 N N . LEU A 1 190 ? 15.581 -2.297 3.272 1.00 69.56 190 LEU A N 1
ATOM 1509 C CA . LEU A 1 190 ? 15.449 -1.367 4.394 1.00 69.56 190 LEU A CA 1
ATOM 1510 C C . LEU A 1 190 ? 14.044 -1.350 5.011 1.00 69.56 190 LEU A C 1
ATOM 1512 O O . LEU A 1 190 ? 13.904 -0.870 6.136 1.00 69.56 190 LEU A O 1
ATOM 1516 N N . ILE A 1 191 ? 13.015 -1.795 4.281 1.00 70.50 191 ILE A N 1
ATOM 1517 C CA . ILE A 1 191 ? 11.601 -1.638 4.673 1.00 70.50 191 ILE A CA 1
ATOM 1518 C C . ILE A 1 191 ? 10.875 -2.964 4.953 1.00 70.50 191 ILE A C 1
ATOM 1520 O O . ILE A 1 191 ? 9.727 -2.922 5.405 1.00 70.50 191 ILE A O 1
ATOM 1524 N N . GLN A 1 192 ? 11.516 -4.101 4.666 1.00 67.88 192 GLN A N 1
ATOM 1525 C CA . GLN A 1 192 ? 11.054 -5.467 4.950 1.00 67.88 192 GLN A CA 1
ATOM 1526 C C . GLN A 1 192 ? 11.815 -6.035 6.152 1.00 67.88 192 GLN A C 1
ATOM 1528 O O . GLN A 1 192 ? 11.151 -6.596 7.053 1.00 67.88 192 GLN A O 1
#

Foldseek 3Di:
DDDLLVVQQQDQAPQDDVVVLVVVLPVVDDQEAEAEAEDQVDDPVQDAWAWDWDWDQDPPRDIGIYIYIYGYPPDDQQSNQLSSLLRSVVSVDDPQLDQPDPVSVVLLSVLLVDPPVPPHGSVNNSVNCSSVVSLCNRCHNNNLVVLLVQQVPPDPPDNQDLVNVCVRSSHDSVSSVVCNDPCSVVSVVVND